Protein AF-A0A5D8YR43-F1 (afdb_monomer_lite)

Radius of gyration: 24.73 Å; chains: 1; bounding box: 59×48×68 Å

Structure (mmCIF, N/CA/C/O backbone):
data_AF-A0A5D8YR43-F1
#
_entry.id   AF-A0A5D8YR43-F1
#
loop_
_atom_site.group_PDB
_atom_site.id
_atom_site.type_symbol
_atom_site.label_atom_id
_atom_site.label_alt_id
_atom_site.label_comp_id
_atom_site.label_asym_id
_atom_site.label_entity_id
_atom_site.label_seq_id
_atom_site.pdbx_PDB_ins_code
_atom_site.Cartn_x
_atom_site.Cartn_y
_atom_site.Cartn_z
_atom_site.occupancy
_atom_site.B_iso_or_equiv
_atom_site.auth_seq_id
_atom_site.auth_comp_id
_atom_site.auth_asym_id
_atom_site.auth_atom_id
_atom_site.pdbx_PDB_model_num
ATOM 1 N N . MET A 1 1 ? -2.508 20.308 31.884 1.00 71.19 1 MET A N 1
ATOM 2 C CA . MET A 1 1 ? -1.566 19.187 31.819 1.00 71.19 1 MET A CA 1
ATOM 3 C C . MET A 1 1 ? -0.262 19.613 32.458 1.00 71.19 1 MET A C 1
ATOM 5 O O . MET A 1 1 ? 0.300 20.614 32.015 1.00 71.19 1 MET A O 1
ATOM 9 N N . THR A 1 2 ? 0.153 18.935 33.520 1.00 86.06 2 THR A N 1
ATOM 10 C CA . THR A 1 2 ? 1.472 19.107 34.143 1.00 86.06 2 THR A CA 1
ATOM 11 C C . THR A 1 2 ? 2.564 18.566 33.215 1.00 86.06 2 THR A C 1
ATOM 13 O O . THR A 1 2 ? 2.274 17.853 32.252 1.00 86.06 2 THR A O 1
ATOM 16 N N . ASP A 1 3 ? 3.826 18.907 33.474 1.00 85.88 3 ASP A N 1
ATOM 17 C CA . ASP A 1 3 ? 4.942 18.378 32.678 1.00 85.88 3 ASP A CA 1
ATOM 18 C C . ASP A 1 3 ? 5.092 16.856 32.848 1.00 85.88 3 ASP A C 1
ATOM 20 O O . ASP A 1 3 ? 5.422 16.159 31.891 1.00 85.88 3 ASP A O 1
ATOM 24 N N . GLU A 1 4 ? 4.750 16.322 34.025 1.00 88.81 4 GLU A N 1
ATOM 25 C CA . GLU A 1 4 ? 4.698 14.877 34.285 1.00 88.81 4 GLU A CA 1
ATOM 26 C C . GLU A 1 4 ? 3.597 14.187 33.468 1.00 88.81 4 GLU A C 1
ATOM 28 O O . GLU A 1 4 ? 3.841 13.148 32.856 1.00 88.81 4 GLU A O 1
ATOM 33 N N . GLU A 1 5 ? 2.402 14.784 33.396 1.00 89.19 5 GLU A N 1
ATOM 34 C CA . GLU A 1 5 ? 1.299 14.271 32.576 1.00 89.19 5 GLU A CA 1
ATOM 35 C C . GLU A 1 5 ? 1.655 14.304 31.082 1.00 89.19 5 GLU A C 1
ATOM 37 O O . GLU A 1 5 ? 1.423 13.325 30.374 1.00 89.19 5 GLU A O 1
ATOM 42 N N . LYS A 1 6 ? 2.294 15.386 30.608 1.00 88.44 6 LYS A N 1
ATOM 43 C CA . LYS A 1 6 ? 2.786 15.484 29.223 1.00 88.44 6 LYS A CA 1
ATOM 44 C C . LYS A 1 6 ? 3.809 14.404 28.905 1.00 88.44 6 LYS A C 1
ATOM 46 O O . LYS A 1 6 ? 3.723 13.777 27.852 1.00 88.44 6 LYS A O 1
ATOM 51 N N . GLN A 1 7 ? 4.767 14.183 29.801 1.00 90.94 7 GLN A N 1
ATOM 52 C CA . GLN A 1 7 ? 5.800 13.172 29.608 1.00 90.94 7 GLN A CA 1
ATOM 53 C C . GLN A 1 7 ? 5.201 11.762 29.563 1.00 90.94 7 GLN A C 1
ATOM 55 O O . GLN A 1 7 ? 5.561 10.968 28.693 1.00 90.94 7 GLN A O 1
ATOM 60 N N . ALA A 1 8 ? 4.265 11.459 30.465 1.00 93.38 8 ALA A N 1
ATOM 61 C CA . ALA A 1 8 ? 3.567 10.178 30.484 1.00 93.38 8 ALA A CA 1
ATOM 62 C C . ALA A 1 8 ? 2.762 9.949 29.195 1.00 93.38 8 ALA A C 1
ATOM 64 O O . ALA A 1 8 ? 2.754 8.844 28.647 1.00 93.38 8 ALA A O 1
ATOM 65 N N . GLU A 1 9 ? 2.115 10.994 28.678 1.00 94.19 9 GLU A N 1
ATOM 66 C CA . GLU A 1 9 ? 1.354 10.912 27.436 1.00 94.19 9 GLU A CA 1
ATOM 67 C C . GLU A 1 9 ? 2.252 10.727 26.206 1.00 94.19 9 GLU A C 1
ATOM 69 O O . GLU A 1 9 ? 1.932 9.904 25.344 1.00 94.19 9 GLU A O 1
ATOM 74 N N . ILE A 1 10 ? 3.399 11.408 26.133 1.00 95.12 10 ILE A N 1
ATOM 75 C CA . ILE A 1 10 ? 4.394 11.191 25.070 1.00 95.12 10 ILE A CA 1
ATOM 76 C C . ILE A 1 10 ? 4.898 9.753 25.090 1.00 95.12 10 ILE A C 1
ATOM 78 O O . ILE A 1 10 ? 4.949 9.118 24.037 1.00 95.12 10 ILE A O 1
ATOM 82 N N . GLU A 1 11 ? 5.234 9.221 26.267 1.00 95.62 11 GLU A N 1
ATOM 83 C CA . GLU A 1 11 ? 5.741 7.853 26.373 1.00 95.62 11 GLU A CA 1
ATOM 84 C C . GLU A 1 11 ? 4.682 6.832 25.949 1.00 95.62 11 GLU A C 1
ATOM 86 O O . GLU A 1 11 ? 4.976 5.912 25.185 1.00 95.62 11 GLU A O 1
ATOM 91 N N . LYS A 1 12 ? 3.418 7.038 26.341 1.00 96.12 12 LYS A N 1
ATOM 92 C CA . LYS A 1 12 ? 2.303 6.212 25.864 1.00 96.12 12 LYS A CA 1
ATOM 93 C C . LYS A 1 12 ? 2.209 6.227 24.334 1.00 96.12 12 LYS A C 1
ATOM 95 O O . LYS A 1 12 ? 2.129 5.164 23.718 1.00 96.12 12 LYS A O 1
ATOM 100 N N . HIS A 1 13 ? 2.229 7.407 23.711 1.00 96.38 13 HIS A N 1
ATOM 101 C CA . HIS A 1 13 ? 2.163 7.523 22.250 1.00 96.38 13 HIS A CA 1
ATOM 102 C C . HIS A 1 13 ? 3.365 6.867 21.570 1.00 96.38 13 HIS A C 1
ATOM 104 O O . HIS A 1 13 ? 3.196 6.189 20.557 1.00 96.38 13 HIS A O 1
ATOM 110 N N . ARG A 1 14 ? 4.563 7.025 22.138 1.00 97.19 14 ARG A N 1
ATOM 111 C CA . ARG A 1 14 ? 5.793 6.403 21.647 1.00 97.19 14 ARG A CA 1
ATOM 112 C C . ARG A 1 14 ? 5.681 4.881 21.630 1.00 97.19 14 ARG A C 1
ATOM 114 O O . ARG A 1 14 ? 5.908 4.273 20.585 1.00 97.19 14 ARG A O 1
ATOM 121 N N . ILE A 1 15 ? 5.284 4.283 22.756 1.00 98.00 15 ILE A N 1
ATOM 122 C CA . ILE A 1 15 ? 5.103 2.832 22.899 1.00 98.00 15 ILE A CA 1
ATOM 123 C C . ILE A 1 15 ? 4.100 2.314 21.864 1.00 98.00 15 ILE A C 1
ATOM 125 O O . ILE A 1 15 ? 4.393 1.361 21.141 1.00 98.00 15 ILE A O 1
ATOM 129 N N . LEU A 1 16 ? 2.937 2.963 21.757 1.00 97.94 16 LEU A N 1
ATOM 130 C CA . LEU A 1 16 ? 1.885 2.552 20.829 1.00 97.94 16 LEU A CA 1
ATOM 131 C C . LEU A 1 16 ? 2.316 2.675 19.367 1.00 97.94 16 LEU A C 1
ATOM 133 O O . LEU A 1 16 ? 2.142 1.733 18.597 1.00 97.94 16 LEU A O 1
ATOM 137 N N . LEU A 1 17 ? 2.910 3.806 18.979 1.00 98.00 17 LEU A N 1
ATOM 138 C CA . LEU A 1 17 ? 3.378 4.020 17.611 1.00 98.00 17 LEU A CA 1
ATOM 139 C C . LEU A 1 17 ? 4.465 3.024 17.224 1.00 98.00 17 LEU A C 1
ATOM 141 O O . LEU A 1 17 ? 4.427 2.492 16.119 1.00 98.00 17 LEU A O 1
ATOM 145 N N . PHE A 1 18 ? 5.413 2.737 18.114 1.00 98.25 18 PHE A N 1
ATOM 146 C CA . PHE A 1 18 ? 6.450 1.749 17.829 1.00 98.25 18 PHE A CA 1
ATOM 147 C C . PHE A 1 18 ? 5.851 0.356 17.664 1.00 98.25 18 PHE A C 1
ATOM 149 O O . PHE A 1 18 ? 6.164 -0.306 16.679 1.00 98.25 18 PHE A O 1
ATOM 156 N N . ALA A 1 19 ? 4.938 -0.051 18.549 1.00 98.38 19 ALA A N 1
ATOM 157 C CA . ALA A 1 19 ? 4.261 -1.337 18.431 1.00 98.38 19 ALA A CA 1
ATOM 158 C C . ALA A 1 19 ? 3.458 -1.450 17.122 1.00 98.38 19 ALA A C 1
ATOM 160 O O . ALA A 1 19 ? 3.510 -2.481 16.457 1.00 98.38 19 ALA A O 1
ATOM 161 N N . ILE A 1 20 ? 2.774 -0.382 16.704 1.00 97.81 20 ILE A N 1
ATOM 162 C CA . ILE A 1 20 ? 2.045 -0.317 15.429 1.00 97.81 20 ILE A CA 1
ATOM 163 C C . ILE A 1 20 ? 2.976 -0.409 14.223 1.00 97.81 20 ILE A C 1
ATOM 165 O O . ILE A 1 20 ? 2.678 -1.103 13.251 1.00 97.81 20 ILE A O 1
ATOM 169 N N . LEU A 1 21 ? 4.095 0.309 14.257 1.00 97.88 21 LEU A N 1
ATOM 170 C CA . LEU A 1 21 ? 5.073 0.286 13.174 1.00 97.88 21 LEU A CA 1
ATOM 171 C C . LEU A 1 21 ? 5.744 -1.086 13.075 1.00 97.88 21 LEU A C 1
ATOM 173 O O . LEU A 1 21 ? 5.934 -1.579 11.968 1.00 97.88 21 LEU A O 1
ATOM 177 N N . ASP A 1 22 ? 6.025 -1.729 14.207 1.00 97.94 22 ASP A N 1
ATOM 178 C CA . ASP A 1 22 ? 6.540 -3.100 14.248 1.00 97.94 22 ASP A CA 1
ATOM 179 C C . ASP A 1 22 ? 5.517 -4.102 13.708 1.00 97.94 22 ASP A C 1
ATOM 181 O O . ASP A 1 22 ? 5.872 -4.957 12.903 1.00 97.94 22 ASP A O 1
ATOM 185 N N . TYR A 1 23 ? 4.235 -3.935 14.043 1.00 96.94 23 TYR A N 1
ATOM 186 C CA . TYR A 1 23 ? 3.154 -4.721 13.450 1.00 96.94 23 TYR A CA 1
ATOM 187 C C . TYR A 1 23 ? 3.110 -4.568 11.922 1.00 96.94 23 TYR A C 1
ATOM 189 O O . TYR A 1 23 ? 3.014 -5.542 11.177 1.00 96.94 23 TYR A O 1
ATOM 197 N N . HIS A 1 24 ? 3.234 -3.337 11.423 1.00 93.69 24 HIS A N 1
ATOM 198 C CA . HIS A 1 24 ? 3.293 -3.090 9.987 1.00 93.69 24 HIS A CA 1
ATOM 199 C C . HIS A 1 24 ? 4.519 -3.709 9.314 1.00 93.69 24 HIS A C 1
ATOM 201 O O . HIS A 1 24 ? 4.389 -4.270 8.226 1.00 93.69 24 HIS A O 1
ATOM 207 N N . LEU A 1 25 ? 5.683 -3.640 9.961 1.00 93.69 25 LEU A N 1
ATOM 208 C CA . LEU A 1 25 ? 6.899 -4.289 9.485 1.00 93.69 25 LEU A CA 1
ATOM 209 C C . LEU A 1 25 ? 6.730 -5.810 9.402 1.00 93.69 25 LEU A C 1
ATOM 211 O O . LEU A 1 25 ? 7.154 -6.405 8.417 1.00 93.69 25 LEU A O 1
ATOM 215 N N . GLU A 1 26 ? 6.081 -6.425 10.390 1.00 93.38 26 GLU A N 1
ATOM 216 C CA . GLU A 1 26 ? 5.905 -7.877 10.477 1.00 93.38 26 GLU A CA 1
ATOM 217 C C . GLU A 1 26 ? 4.886 -8.424 9.461 1.00 93.38 26 GLU A C 1
ATOM 219 O O . GLU A 1 26 ? 5.149 -9.443 8.825 1.00 93.38 26 GLU A O 1
ATOM 224 N N . TYR A 1 27 ? 3.751 -7.742 9.265 1.00 90.56 27 TYR A N 1
ATOM 225 C CA . TYR A 1 27 ? 2.616 -8.293 8.503 1.00 90.56 27 TYR A CA 1
ATOM 226 C C . TYR A 1 27 ? 2.355 -7.626 7.147 1.00 90.56 27 TYR A C 1
ATOM 228 O O . TYR A 1 27 ? 1.614 -8.171 6.328 1.00 90.56 27 TYR A O 1
ATOM 236 N N . TYR A 1 28 ? 2.932 -6.449 6.889 1.00 88.62 28 TYR A N 1
ATOM 237 C CA . TYR A 1 28 ? 2.593 -5.628 5.719 1.00 88.62 28 TYR A CA 1
ATOM 238 C C . TYR A 1 28 ? 3.799 -5.208 4.869 1.00 88.62 28 TYR A C 1
ATOM 240 O O . TYR A 1 28 ? 3.678 -4.315 4.027 1.00 88.62 28 TYR A O 1
ATOM 248 N N . THR A 1 29 ? 4.937 -5.877 5.046 1.00 89.94 29 THR A N 1
ATOM 249 C CA . THR A 1 29 ? 6.124 -5.751 4.188 1.00 89.94 29 THR A CA 1
ATOM 250 C C . THR A 1 29 ? 6.321 -7.013 3.341 1.00 89.94 29 THR A C 1
ATOM 252 O O . THR A 1 29 ? 5.549 -7.968 3.422 1.00 89.94 29 THR A O 1
ATOM 255 N N . GLY A 1 30 ? 7.304 -7.007 2.446 1.00 88.75 30 GLY A N 1
ATOM 256 C CA . GLY A 1 30 ? 7.652 -8.134 1.579 1.00 88.75 30 GLY A CA 1
ATOM 257 C C . GLY A 1 30 ? 6.748 -8.308 0.356 1.00 88.75 30 GLY A C 1
ATOM 258 O O . GLY A 1 30 ? 6.989 -9.199 -0.464 1.00 88.75 30 GLY A O 1
ATOM 259 N N . SER A 1 31 ? 5.730 -7.456 0.203 1.00 90.31 31 SER A N 1
ATOM 260 C CA . SER A 1 31 ? 4.803 -7.487 -0.932 1.00 90.31 31 SER A CA 1
ATOM 261 C C . SER A 1 31 ? 5.499 -7.156 -2.250 1.00 90.31 31 SER A C 1
ATOM 263 O O . SER A 1 31 ? 5.182 -7.770 -3.267 1.00 90.31 31 SER A O 1
ATOM 265 N N . MET A 1 32 ? 6.466 -6.237 -2.223 1.00 95.06 32 MET A N 1
ATOM 266 C CA . MET A 1 32 ? 7.341 -5.880 -3.338 1.00 95.06 32 MET A CA 1
ATOM 267 C C . MET A 1 32 ? 8.736 -5.549 -2.800 1.00 95.06 32 MET A C 1
ATOM 269 O O . MET A 1 32 ? 8.893 -4.638 -1.993 1.00 95.06 32 MET A O 1
ATOM 273 N N . VAL A 1 33 ? 9.751 -6.277 -3.260 1.00 96.56 33 VAL A N 1
ATOM 274 C CA . VAL A 1 33 ? 11.154 -6.101 -2.866 1.00 96.56 33 VAL A CA 1
ATOM 275 C C . VAL A 1 33 ? 12.020 -6.016 -4.117 1.00 96.56 33 VAL A C 1
ATOM 277 O O . VAL A 1 33 ? 12.040 -6.954 -4.909 1.00 96.56 33 VAL A O 1
ATOM 280 N N . PHE A 1 34 ? 12.762 -4.928 -4.280 1.00 97.62 34 PHE A N 1
ATOM 281 C CA . PHE A 1 34 ? 13.608 -4.627 -5.434 1.00 97.62 34 PHE A CA 1
ATOM 282 C C . PHE A 1 34 ? 15.075 -4.708 -5.020 1.00 97.62 34 PHE A C 1
ATOM 284 O O . PHE A 1 34 ? 15.496 -3.964 -4.150 1.00 97.62 34 PHE A O 1
ATOM 291 N N . ASP A 1 35 ? 15.857 -5.634 -5.572 1.00 97.25 35 ASP A N 1
ATOM 292 C CA . ASP A 1 35 ? 17.277 -5.817 -5.218 1.00 97.25 35 ASP A CA 1
ATOM 293 C C . ASP A 1 35 ? 17.557 -5.882 -3.706 1.00 97.25 35 ASP A C 1
ATOM 295 O O . ASP A 1 35 ? 18.585 -5.412 -3.234 1.00 97.25 35 ASP A O 1
ATOM 299 N N . GLN A 1 36 ? 16.650 -6.508 -2.945 1.00 95.69 36 GLN A N 1
ATOM 300 C CA . GLN A 1 36 ? 16.654 -6.580 -1.468 1.00 95.69 36 GLN A CA 1
ATOM 301 C C . GLN A 1 36 ? 16.141 -5.326 -0.739 1.00 95.69 36 GLN A C 1
ATOM 303 O O . GLN A 1 36 ? 15.948 -5.382 0.473 1.00 95.69 36 GLN A O 1
ATOM 308 N N . TRP A 1 37 ? 15.857 -4.235 -1.442 1.00 96.62 37 TRP A N 1
ATOM 309 C CA . TRP A 1 37 ? 15.192 -3.061 -0.889 1.00 96.62 37 TRP A CA 1
ATOM 310 C C . TRP A 1 37 ? 13.670 -3.227 -0.898 1.00 96.62 37 TRP A C 1
ATOM 312 O O . TRP A 1 37 ? 13.058 -3.502 -1.928 1.00 96.62 37 TRP A O 1
ATOM 322 N N . ASP A 1 38 ? 13.051 -3.056 0.265 1.00 95.75 38 ASP A N 1
ATOM 323 C CA . ASP A 1 38 ? 11.602 -3.078 0.443 1.00 95.75 38 ASP A CA 1
ATOM 324 C C . ASP A 1 38 ? 11.108 -1.650 0.733 1.00 95.75 38 ASP A C 1
ATOM 326 O O . ASP A 1 38 ? 11.368 -1.129 1.824 1.00 95.75 38 ASP A O 1
ATOM 330 N N . PRO A 1 39 ? 10.394 -1.005 -0.209 1.00 93.38 39 PRO A N 1
ATOM 331 C CA . PRO A 1 39 ? 9.917 0.363 -0.028 1.00 93.38 39 PRO A CA 1
ATOM 332 C C . PRO A 1 39 ? 8.933 0.516 1.137 1.00 93.38 39 PRO A C 1
ATOM 334 O O . PRO A 1 39 ? 8.896 1.566 1.780 1.00 93.38 39 PRO A O 1
ATOM 337 N N . ALA A 1 40 ? 8.121 -0.509 1.418 1.00 91.88 40 ALA A N 1
ATOM 338 C CA . ALA A 1 40 ? 7.183 -0.474 2.533 1.00 91.88 40 ALA A CA 1
ATOM 339 C C . ALA A 1 40 ? 7.943 -0.564 3.860 1.00 91.88 40 ALA A C 1
ATOM 341 O O . ALA A 1 40 ? 7.685 0.228 4.767 1.00 91.88 40 ALA A O 1
ATOM 342 N N . ALA A 1 41 ? 8.918 -1.472 3.957 1.00 95.00 41 ALA A N 1
ATOM 343 C CA . ALA A 1 41 ? 9.750 -1.590 5.150 1.00 95.00 41 ALA A CA 1
ATOM 344 C C . ALA A 1 41 ? 10.557 -0.309 5.410 1.00 95.00 41 ALA A C 1
ATOM 346 O O . ALA A 1 41 ? 10.556 0.193 6.533 1.00 95.00 41 ALA A O 1
ATOM 347 N N . ASP A 1 42 ? 11.185 0.258 4.375 1.00 96.19 42 ASP A N 1
ATOM 348 C CA . ASP A 1 42 ? 11.923 1.522 4.473 1.00 96.19 42 ASP A CA 1
ATOM 349 C C . ASP A 1 42 ? 11.020 2.669 4.955 1.00 96.19 42 ASP A C 1
ATOM 351 O O . ASP A 1 42 ? 11.367 3.380 5.900 1.00 96.19 42 ASP A O 1
ATOM 355 N N . PHE A 1 43 ? 9.804 2.787 4.406 1.00 95.94 43 PHE A N 1
ATOM 356 C CA . PHE A 1 43 ? 8.816 3.760 4.878 1.00 95.94 43 PHE A CA 1
ATOM 357 C C . PHE A 1 43 ? 8.529 3.620 6.383 1.00 95.94 43 PHE A C 1
ATOM 359 O O . PHE A 1 43 ? 8.579 4.613 7.114 1.00 95.94 43 PHE A O 1
ATOM 366 N N . TYR A 1 44 ? 8.253 2.408 6.876 1.00 96.62 44 TYR A N 1
ATOM 367 C CA . TYR A 1 44 ? 7.944 2.203 8.296 1.00 96.62 44 TYR A CA 1
ATOM 368 C C . TYR A 1 44 ? 9.158 2.448 9.204 1.00 96.62 44 TYR A C 1
ATOM 370 O O . TYR A 1 44 ? 9.007 3.032 10.279 1.00 96.62 44 TYR A O 1
ATOM 378 N N . LEU A 1 45 ? 10.369 2.082 8.770 1.00 97.19 45 LEU A N 1
ATOM 379 C CA . LEU A 1 45 ? 11.605 2.377 9.503 1.00 97.19 45 LEU A CA 1
ATOM 380 C C . LEU A 1 45 ? 11.858 3.888 9.612 1.00 97.19 45 LEU A C 1
ATOM 382 O O . LEU A 1 45 ? 12.204 4.378 10.691 1.00 97.19 45 LEU A O 1
ATOM 386 N N . GLN A 1 46 ? 11.623 4.647 8.540 1.00 97.25 46 GLN A N 1
ATOM 387 C CA . GLN A 1 46 ? 11.706 6.109 8.570 1.00 97.25 46 GLN A CA 1
ATOM 388 C C . GLN A 1 46 ? 10.648 6.725 9.499 1.00 97.25 46 GLN A C 1
ATOM 390 O O . GLN A 1 46 ? 10.940 7.672 10.231 1.00 97.25 46 GLN A O 1
ATOM 395 N N . GLU A 1 47 ? 9.429 6.181 9.536 1.00 97.50 47 GLU A N 1
ATOM 396 C CA . GLU A 1 47 ? 8.390 6.642 10.467 1.00 97.50 47 GLU A CA 1
ATOM 397 C C . GLU A 1 47 ? 8.737 6.351 11.937 1.00 97.50 47 GLU A C 1
ATOM 399 O O . GLU A 1 47 ? 8.391 7.163 12.803 1.00 97.50 47 GLU A O 1
ATOM 404 N N . LYS A 1 48 ? 9.487 5.279 12.244 1.00 97.94 48 LYS A N 1
ATOM 405 C CA . LYS A 1 48 ? 10.031 5.060 13.601 1.00 97.94 48 LYS A CA 1
ATOM 406 C C . LYS A 1 48 ? 11.017 6.164 13.981 1.00 97.94 48 LYS A C 1
ATOM 408 O O . LYS A 1 48 ? 10.905 6.734 15.064 1.00 97.94 48 LYS A O 1
ATOM 413 N N . GLN A 1 49 ? 11.931 6.520 13.076 1.00 97.62 49 GLN A N 1
ATOM 414 C CA . GLN A 1 49 ? 12.899 7.600 13.308 1.00 97.62 49 GLN A CA 1
ATOM 415 C C . GLN A 1 49 ? 12.208 8.957 13.515 1.00 97.62 49 GLN A C 1
ATOM 417 O O . GLN A 1 49 ? 12.560 9.703 14.427 1.00 97.62 49 GLN A O 1
ATOM 422 N N . ARG A 1 50 ? 11.191 9.269 12.701 1.00 97.19 50 ARG A N 1
ATOM 423 C CA . ARG A 1 50 ? 10.382 10.493 12.853 1.00 97.19 50 ARG A CA 1
ATOM 424 C C . ARG A 1 50 ? 9.622 10.517 14.172 1.00 97.19 50 ARG A C 1
ATOM 426 O O . ARG A 1 50 ? 9.574 11.556 14.818 1.00 97.19 50 ARG A O 1
ATOM 433 N N . THR A 1 51 ? 9.068 9.381 14.583 1.00 97.38 51 THR A N 1
ATOM 434 C CA . THR A 1 51 ? 8.374 9.255 15.869 1.00 97.38 51 THR A CA 1
ATOM 435 C C . THR A 1 51 ? 9.308 9.544 17.036 1.00 97.38 51 THR A C 1
ATOM 437 O O . THR A 1 51 ? 8.960 10.354 17.885 1.00 97.38 51 THR A O 1
ATOM 440 N N . GLU A 1 52 ? 10.519 8.985 17.037 1.00 97.25 52 GLU A N 1
ATOM 441 C CA . GLU A 1 52 ? 11.508 9.267 18.085 1.00 97.25 52 GLU A CA 1
ATOM 442 C C . GLU A 1 52 ? 11.861 10.763 18.149 1.00 97.25 52 GLU A C 1
ATOM 444 O O . GLU A 1 52 ? 11.890 11.354 19.228 1.00 97.25 52 GLU A O 1
ATOM 449 N N . LYS A 1 53 ? 12.048 11.406 16.990 1.00 97.38 53 LYS A N 1
ATOM 450 C CA . LYS A 1 53 ? 12.289 12.852 16.916 1.00 97.38 53 LYS A CA 1
ATOM 451 C C . LYS A 1 53 ? 11.122 13.665 17.491 1.00 97.38 53 LYS A C 1
ATOM 453 O O . LYS A 1 53 ? 11.343 14.575 18.283 1.00 97.38 53 LYS A O 1
ATOM 458 N N . ASP A 1 54 ? 9.888 13.342 17.115 1.00 96.75 54 ASP A N 1
ATOM 459 C CA . ASP A 1 54 ? 8.702 14.061 17.593 1.00 96.75 54 ASP A CA 1
ATOM 460 C C . ASP A 1 54 ? 8.485 13.874 19.108 1.00 96.75 54 ASP A C 1
ATOM 462 O O . ASP A 1 54 ? 8.034 14.805 19.777 1.00 96.75 54 ASP A O 1
ATOM 466 N N . CYS A 1 55 ? 8.866 12.719 19.668 1.00 95.25 55 CYS A N 1
ATOM 467 C CA . CYS A 1 55 ? 8.895 12.497 21.116 1.00 95.25 55 CYS A CA 1
ATOM 468 C C . CYS A 1 55 ? 9.919 13.404 21.814 1.00 95.25 55 CYS A C 1
ATOM 470 O O . CYS A 1 55 ? 9.581 14.042 22.808 1.00 95.25 55 CYS A O 1
ATOM 472 N N . GLN A 1 56 ? 11.142 13.506 21.280 1.00 94.88 56 GLN A N 1
ATOM 473 C CA . GLN A 1 56 ? 12.198 14.373 21.828 1.00 94.88 56 GLN A CA 1
ATOM 474 C C . GLN A 1 56 ? 11.826 15.861 21.776 1.00 94.88 56 GLN A C 1
ATOM 476 O O . GLN A 1 56 ? 12.236 16.640 22.634 1.00 94.88 56 GLN A O 1
ATOM 481 N N . GLU A 1 57 ? 11.035 16.253 20.778 1.00 94.94 57 GLU A N 1
ATOM 482 C CA . GLU A 1 57 ? 10.544 17.620 20.595 1.00 94.94 57 GLU A CA 1
ATOM 483 C C . GLU A 1 57 ? 9.173 17.876 21.253 1.00 94.94 57 GLU A C 1
ATOM 485 O O . GLU A 1 57 ? 8.607 18.954 21.077 1.00 94.94 57 GLU A O 1
ATOM 490 N N . PHE A 1 58 ? 8.635 16.919 22.021 1.00 92.94 58 PHE A N 1
ATOM 491 C CA . PHE A 1 58 ? 7.365 17.035 22.752 1.00 92.94 58 PHE A CA 1
ATOM 492 C C . PHE A 1 58 ? 6.141 17.373 21.870 1.00 92.94 58 PHE A C 1
ATOM 494 O O . PHE A 1 58 ? 5.201 18.039 22.313 1.00 92.94 58 PHE A O 1
ATOM 501 N N . ARG A 1 59 ? 6.118 16.899 20.617 1.00 93.44 59 ARG A N 1
ATOM 502 C CA . ARG A 1 59 ? 5.055 17.182 19.630 1.00 93.44 59 ARG A CA 1
ATOM 503 C C . ARG A 1 59 ? 3.874 16.209 19.743 1.00 93.44 59 ARG A C 1
ATOM 505 O O . ARG A 1 59 ? 3.653 15.375 18.864 1.00 93.44 59 ARG A O 1
ATOM 512 N N . ILE A 1 60 ? 3.131 16.290 20.848 1.00 94.44 60 ILE A N 1
ATOM 513 C CA . ILE A 1 60 ? 2.032 15.357 21.181 1.00 94.44 60 ILE A CA 1
ATOM 514 C C . ILE A 1 60 ? 0.950 15.315 20.093 1.00 94.44 60 ILE A C 1
ATOM 516 O O . ILE A 1 60 ? 0.507 14.239 19.705 1.00 94.44 60 ILE A O 1
ATOM 520 N N . ASP A 1 61 ? 0.560 16.469 19.561 1.00 94.81 61 ASP A N 1
ATOM 521 C CA . ASP A 1 61 ? -0.443 16.597 18.502 1.00 94.81 61 ASP A CA 1
ATOM 522 C C . ASP A 1 61 ? -0.041 15.844 17.223 1.00 94.81 61 ASP A C 1
ATOM 524 O O . ASP A 1 61 ? -0.857 15.146 16.619 1.00 94.81 61 ASP A O 1
ATOM 528 N N . ILE A 1 62 ? 1.236 15.926 16.839 1.00 96.56 62 ILE A N 1
ATOM 529 C CA . ILE A 1 62 ? 1.783 15.210 15.680 1.00 96.56 62 ILE A CA 1
ATOM 530 C C . ILE A 1 62 ? 1.808 13.699 15.930 1.00 96.56 62 ILE A C 1
ATOM 532 O O . ILE A 1 62 ? 1.467 12.921 15.034 1.00 96.56 62 ILE A O 1
ATOM 536 N N . LEU A 1 63 ? 2.181 13.276 17.142 1.00 97.00 63 LEU A N 1
ATOM 537 C CA . LEU A 1 63 ? 2.180 11.865 17.533 1.00 97.00 63 LEU A CA 1
ATOM 538 C C . LEU A 1 63 ? 0.762 11.280 17.505 1.00 97.00 63 LEU A C 1
ATOM 540 O O . LEU A 1 63 ? 0.562 10.204 16.941 1.00 97.00 63 LEU A O 1
ATOM 544 N N . GLN A 1 64 ? -0.226 12.004 18.034 1.00 95.94 64 GLN A N 1
ATOM 545 C CA . GLN A 1 64 ? -1.628 11.592 18.023 1.00 95.94 64 GLN A CA 1
ATOM 546 C C . GLN A 1 64 ? -2.169 11.476 16.592 1.00 95.94 64 GLN A C 1
ATOM 548 O O . GLN A 1 64 ? -2.684 10.430 16.205 1.00 95.94 64 GLN A O 1
ATOM 553 N N . GLN A 1 65 ? -1.951 12.488 15.746 1.00 96.12 65 GLN A N 1
ATOM 554 C CA . GLN A 1 65 ? -2.365 12.433 14.338 1.00 96.12 65 GLN A CA 1
ATOM 555 C C . GLN A 1 65 ? -1.723 11.264 13.578 1.00 96.12 65 GLN A C 1
ATOM 557 O O . GLN A 1 65 ? -2.338 10.670 12.685 1.00 96.12 65 GLN A O 1
ATOM 562 N N . ARG A 1 66 ? -0.461 10.942 13.888 1.00 96.06 66 ARG A N 1
ATOM 563 C CA . ARG A 1 66 ? 0.234 9.797 13.291 1.00 96.06 66 ARG A CA 1
ATOM 564 C C . ARG A 1 66 ? -0.377 8.481 13.772 1.00 96.06 66 ARG A C 1
ATOM 566 O O . ARG A 1 66 ? -0.593 7.594 12.945 1.00 96.06 66 ARG A O 1
ATOM 573 N N . LEU A 1 67 ? -0.688 8.374 15.063 1.00 96.00 67 LEU A N 1
ATOM 574 C CA . LEU A 1 67 ? -1.337 7.207 15.657 1.00 96.00 67 LEU A CA 1
ATOM 575 C C . LEU A 1 67 ? -2.688 6.942 14.984 1.00 96.00 67 LEU A C 1
ATOM 577 O O . LEU A 1 67 ? -2.894 5.859 14.433 1.00 96.00 67 LEU A O 1
ATOM 581 N N . ASP A 1 68 ? -3.541 7.964 14.911 1.00 94.94 68 ASP A N 1
ATOM 582 C CA . ASP A 1 68 ? -4.866 7.888 14.289 1.00 94.94 68 ASP A CA 1
ATOM 583 C C . ASP A 1 68 ? -4.781 7.458 12.822 1.00 94.94 68 ASP A C 1
ATOM 585 O O . ASP A 1 68 ? -5.574 6.645 12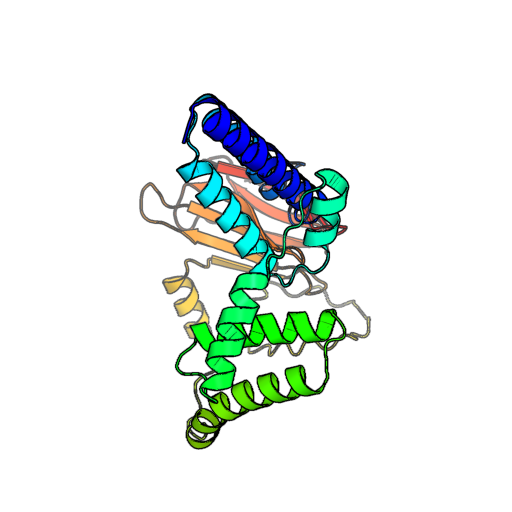.343 1.00 94.94 68 ASP A O 1
ATOM 589 N N . ARG A 1 69 ? -3.777 7.954 12.088 1.00 95.88 69 ARG A N 1
ATOM 590 C CA . ARG A 1 69 ? -3.554 7.583 10.685 1.00 95.88 69 ARG A CA 1
ATOM 591 C C . ARG A 1 69 ? -3.253 6.096 10.522 1.00 95.88 69 ARG A C 1
ATOM 593 O O . ARG A 1 69 ? -3.778 5.479 9.593 1.00 95.88 69 ARG A O 1
ATOM 600 N N . PHE A 1 70 ? -2.392 5.525 11.362 1.00 95.12 70 PHE A N 1
ATOM 601 C CA . PHE A 1 70 ? -2.065 4.101 11.272 1.00 95.12 70 PHE A CA 1
ATOM 602 C C . PHE A 1 70 ? -3.217 3.220 11.752 1.00 95.12 70 PHE A C 1
ATOM 604 O O . PHE A 1 70 ? -3.566 2.262 11.062 1.00 95.12 70 PHE A O 1
ATOM 611 N N . VAL A 1 71 ? -3.876 3.598 12.849 1.00 94.81 71 VAL A N 1
ATOM 612 C CA . VAL A 1 71 ? -5.091 2.929 13.332 1.00 94.81 71 VAL A CA 1
ATOM 613 C C . VAL A 1 71 ? -6.167 2.910 12.245 1.00 94.81 71 VAL A C 1
ATOM 615 O O . VAL A 1 71 ? -6.705 1.851 11.927 1.00 94.81 71 VAL A O 1
ATOM 618 N N . LYS A 1 72 ? -6.417 4.046 11.581 1.00 93.62 72 LYS A N 1
ATOM 619 C CA . LYS A 1 72 ? -7.373 4.135 10.469 1.00 93.62 72 LYS A CA 1
ATOM 620 C C . LYS A 1 72 ? -7.007 3.210 9.306 1.00 93.62 72 LYS A C 1
ATOM 622 O O . LYS A 1 72 ? -7.892 2.583 8.735 1.00 93.62 72 LYS A O 1
ATOM 627 N N . ARG A 1 73 ? -5.721 3.089 8.952 1.00 92.00 73 ARG A N 1
ATOM 628 C CA . ARG A 1 73 ? -5.273 2.171 7.884 1.00 92.00 73 ARG A CA 1
ATOM 629 C C . ARG A 1 73 ? -5.562 0.708 8.216 1.00 92.00 73 ARG A C 1
ATOM 631 O O . ARG A 1 73 ? -5.937 -0.034 7.316 1.00 92.00 73 ARG A O 1
ATOM 638 N N . LEU A 1 74 ? -5.367 0.303 9.468 1.00 92.88 74 LEU A N 1
ATOM 639 C CA . LEU A 1 74 ? -5.647 -1.059 9.936 1.00 92.88 74 LEU A CA 1
ATOM 640 C C . LEU A 1 74 ? -7.155 -1.322 10.019 1.00 92.88 74 LEU A C 1
ATOM 642 O O . LEU A 1 74 ? -7.625 -2.378 9.603 1.00 92.88 74 LEU A O 1
ATOM 646 N N . ARG A 1 75 ? -7.925 -0.320 10.449 1.00 93.31 75 ARG A N 1
ATOM 647 C CA . ARG A 1 75 ? -9.390 -0.358 10.460 1.00 93.31 75 ARG A CA 1
ATOM 648 C C . ARG A 1 75 ? -9.967 -0.542 9.058 1.00 93.31 75 ARG A C 1
ATOM 650 O O . ARG A 1 75 ? -10.794 -1.420 8.852 1.00 93.31 75 ARG A O 1
ATOM 657 N N . ASP A 1 76 ? -9.494 0.241 8.088 1.00 88.81 76 ASP A N 1
ATOM 658 C CA . ASP A 1 76 ? -9.923 0.151 6.685 1.00 88.81 76 ASP A CA 1
ATOM 659 C C . ASP A 1 76 ? -9.540 -1.201 6.040 1.00 88.81 76 ASP A C 1
ATOM 661 O O . ASP A 1 76 ? -10.113 -1.578 5.021 1.00 88.81 76 ASP A O 1
ATOM 665 N N . ARG A 1 77 ? -8.590 -1.942 6.632 1.00 89.88 77 ARG A N 1
ATOM 666 C CA . ARG A 1 77 ? -8.209 -3.312 6.241 1.00 89.88 77 ARG A CA 1
ATOM 667 C C . ARG A 1 77 ? -8.958 -4.403 7.007 1.00 89.88 77 ARG A C 1
ATOM 669 O O . ARG A 1 77 ? -8.715 -5.574 6.737 1.00 89.88 77 ARG A O 1
ATOM 676 N N . VAL A 1 78 ? -9.844 -4.035 7.937 1.00 93.19 78 VAL A N 1
ATOM 677 C CA . VAL A 1 78 ? -10.580 -4.978 8.795 1.00 93.19 78 VAL A CA 1
ATOM 678 C C . VAL A 1 78 ? -9.609 -5.873 9.582 1.00 93.19 78 VAL A C 1
ATOM 680 O O . VAL A 1 78 ? -9.778 -7.086 9.676 1.00 93.19 78 VAL A O 1
ATOM 683 N N . ASP A 1 79 ? -8.545 -5.285 10.136 1.00 93.62 79 ASP A N 1
ATOM 684 C CA . ASP A 1 79 ? -7.556 -6.053 10.890 1.00 93.62 79 ASP A CA 1
ATOM 685 C C . ASP A 1 79 ? -8.081 -6.441 12.283 1.00 93.62 79 ASP A C 1
ATOM 687 O O . ASP A 1 79 ? -8.104 -5.636 13.215 1.00 93.62 79 ASP A O 1
ATOM 691 N N . LEU A 1 80 ? -8.521 -7.692 12.420 1.00 92.81 80 LEU A N 1
ATOM 692 C CA . LEU A 1 80 ? -9.103 -8.215 13.660 1.00 92.81 80 LEU A CA 1
ATOM 693 C C . LEU A 1 80 ? -8.055 -8.643 14.696 1.00 92.81 80 LEU A C 1
ATOM 695 O O . LEU A 1 80 ? -8.388 -8.803 15.869 1.00 92.81 80 LEU A O 1
ATOM 699 N N . ASN A 1 81 ? -6.799 -8.838 14.286 1.00 94.38 81 ASN A N 1
ATOM 700 C CA . ASN A 1 81 ? -5.748 -9.378 15.154 1.00 94.38 81 ASN A CA 1
ATOM 701 C C . ASN A 1 81 ? -4.920 -8.276 15.820 1.00 94.38 81 ASN A C 1
ATOM 703 O O . ASN A 1 81 ? -4.304 -8.503 16.863 1.00 94.38 81 ASN A O 1
ATOM 707 N N . PHE A 1 82 ? -4.926 -7.077 15.242 1.00 94.69 82 PHE A N 1
ATOM 708 C CA . PHE A 1 82 ? -4.146 -5.943 15.712 1.00 94.69 82 PHE A CA 1
ATOM 709 C C . PHE A 1 82 ? -4.373 -5.589 17.196 1.00 94.69 82 PHE A C 1
ATOM 711 O O . PHE A 1 82 ? -3.409 -5.349 17.925 1.00 94.69 82 PHE A O 1
ATOM 718 N N . GLY A 1 83 ? -5.623 -5.595 17.675 1.00 94.44 83 GLY A N 1
ATOM 719 C CA . GLY A 1 83 ? -5.934 -5.261 19.074 1.00 94.44 83 GLY A CA 1
ATOM 720 C C . GLY A 1 83 ? -5.262 -6.209 20.077 1.00 94.44 83 GLY A C 1
ATOM 721 O O . GLY A 1 83 ? -4.684 -5.758 21.068 1.00 94.44 83 GLY A O 1
ATOM 722 N N . ASN A 1 84 ? -5.260 -7.513 19.777 1.00 95.62 84 ASN A N 1
ATOM 723 C CA . ASN A 1 84 ? -4.581 -8.522 20.595 1.00 95.62 84 ASN A CA 1
ATOM 724 C C . ASN A 1 84 ? -3.065 -8.320 20.569 1.00 95.62 84 ASN A C 1
ATOM 726 O O . ASN A 1 84 ? -2.433 -8.309 21.623 1.00 95.62 84 ASN A O 1
ATOM 730 N N . TYR A 1 85 ? -2.499 -8.069 19.386 1.00 97.12 85 TYR A N 1
ATOM 731 C CA . TYR A 1 85 ? -1.069 -7.813 19.237 1.00 97.12 85 TYR A CA 1
ATOM 732 C C . TYR A 1 85 ? -0.602 -6.625 20.095 1.00 97.12 85 TYR A C 1
ATOM 734 O O . TYR A 1 85 ? 0.393 -6.727 20.815 1.00 97.12 85 TYR A O 1
ATOM 742 N N . ILE A 1 86 ? -1.325 -5.499 20.071 1.00 97.56 86 ILE A N 1
ATOM 743 C CA . ILE A 1 86 ? -0.965 -4.328 20.885 1.00 97.56 86 ILE A CA 1
ATOM 744 C C . ILE A 1 86 ? -1.068 -4.634 22.376 1.00 97.56 86 ILE A C 1
ATOM 746 O O . ILE A 1 86 ? -0.152 -4.279 23.127 1.00 97.56 86 ILE A O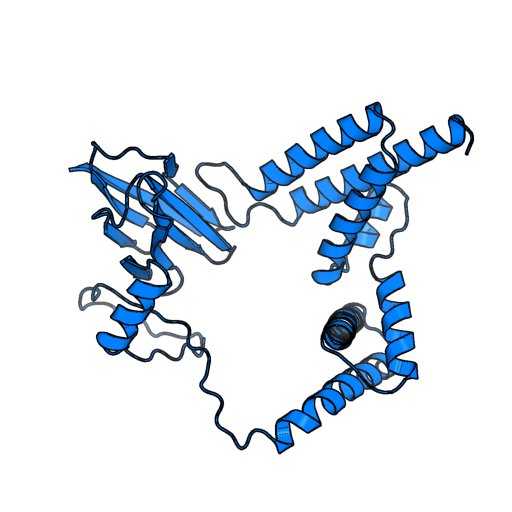 1
ATOM 750 N N . LYS A 1 87 ? -2.127 -5.326 22.805 1.00 97.75 87 LYS A N 1
ATOM 751 C CA . LYS A 1 87 ? -2.304 -5.718 24.205 1.00 97.75 87 LYS A CA 1
ATOM 752 C C . LYS A 1 87 ? -1.165 -6.608 24.690 1.00 97.75 87 LYS A C 1
ATOM 754 O O . LYS A 1 87 ? -0.609 -6.350 25.753 1.00 97.75 87 LYS A O 1
ATOM 759 N N . GLU A 1 88 ? -0.770 -7.602 23.902 1.00 97.38 88 GLU A N 1
ATOM 760 C CA . GLU A 1 88 ? 0.332 -8.511 24.233 1.00 97.38 88 GLU A CA 1
ATOM 761 C C . GLU A 1 88 ? 1.688 -7.796 24.295 1.00 97.38 88 GLU A C 1
ATOM 763 O O . GLU A 1 88 ? 2.495 -8.075 25.182 1.00 97.38 88 GLU A O 1
ATOM 768 N N . ARG A 1 89 ? 1.950 -6.856 23.378 1.00 97.31 89 ARG A N 1
ATOM 769 C CA . ARG A 1 89 ? 3.248 -6.166 23.279 1.00 97.31 89 ARG A CA 1
ATOM 770 C C . ARG A 1 89 ? 3.412 -4.997 24.239 1.00 97.31 89 ARG A C 1
ATOM 772 O O . ARG A 1 89 ? 4.540 -4.675 24.604 1.00 97.31 89 ARG A O 1
ATOM 779 N N . THR A 1 90 ? 2.321 -4.329 24.598 1.00 97.12 90 THR A N 1
ATOM 780 C CA . THR A 1 90 ? 2.378 -3.041 25.306 1.00 97.12 90 THR A CA 1
ATOM 781 C C . THR A 1 90 ? 1.559 -3.005 26.591 1.00 97.12 90 THR A C 1
ATOM 783 O O . THR A 1 90 ? 1.737 -2.097 27.396 1.00 97.12 90 THR A O 1
ATOM 786 N N . GLY A 1 91 ? 0.646 -3.960 26.790 1.00 97.19 91 GLY A N 1
ATOM 787 C CA . GLY A 1 91 ? -0.337 -3.934 27.873 1.00 97.19 91 GLY A CA 1
ATOM 788 C C . GLY A 1 91 ? -1.502 -2.963 27.649 1.00 97.19 91 GLY A C 1
ATOM 789 O O . GLY A 1 91 ? -2.447 -2.977 28.435 1.00 97.19 91 GLY A O 1
ATOM 790 N N . TYR A 1 92 ? -1.475 -2.139 26.595 1.00 96.38 92 TYR A N 1
ATOM 791 C CA . TYR A 1 92 ? -2.577 -1.241 26.258 1.00 96.38 92 TYR A CA 1
ATOM 792 C C . TYR A 1 92 ? -3.662 -1.959 25.461 1.00 96.38 92 TYR A C 1
ATOM 794 O O . TYR A 1 92 ? -3.383 -2.717 24.537 1.00 96.38 92 TYR A O 1
ATOM 802 N N . GLU A 1 93 ? -4.916 -1.659 25.778 1.00 95.88 93 GLU A N 1
ATOM 803 C CA . GLU A 1 93 ? -6.053 -2.096 24.976 1.00 95.88 93 GLU A CA 1
ATOM 804 C C . GLU A 1 93 ? -6.375 -1.032 23.929 1.00 95.88 93 GLU A C 1
ATOM 806 O O . GLU A 1 93 ? -6.558 0.143 24.255 1.00 95.88 93 GLU A O 1
ATOM 811 N N . ILE A 1 94 ? -6.432 -1.448 22.664 1.00 93.94 94 ILE A N 1
ATOM 812 C CA . ILE A 1 94 ? -6.875 -0.607 21.556 1.00 93.94 94 ILE A CA 1
ATOM 813 C C . ILE A 1 94 ? -7.981 -1.336 20.815 1.00 93.94 94 ILE A C 1
ATOM 815 O O . ILE A 1 94 ? -7.796 -2.456 20.341 1.00 93.94 94 ILE A O 1
ATOM 819 N N . ASP A 1 95 ? -9.103 -0.646 20.661 1.00 94.69 95 ASP A N 1
ATOM 820 C CA . ASP A 1 95 ? -10.198 -1.082 19.816 1.00 94.69 95 ASP A CA 1
ATOM 821 C C . ASP A 1 95 ? -10.332 -0.146 18.617 1.00 94.69 95 ASP A C 1
ATOM 823 O O . ASP A 1 95 ? -10.948 0.918 18.686 1.00 94.69 95 ASP A O 1
ATOM 827 N N . ILE A 1 96 ? -9.739 -0.554 17.496 1.00 95.31 96 ILE A N 1
ATOM 828 C CA . ILE A 1 96 ? -9.702 0.250 16.268 1.00 95.31 96 ILE A CA 1
ATOM 829 C C . ILE A 1 96 ? -11.073 0.398 15.594 1.00 95.31 96 ILE A C 1
ATOM 831 O O . ILE A 1 96 ? -11.209 1.167 14.643 1.00 95.31 96 ILE A O 1
ATOM 835 N N . PHE A 1 97 ? -12.087 -0.331 16.070 1.00 95.81 97 PHE A N 1
ATOM 836 C CA . PHE A 1 97 ? -13.443 -0.310 15.533 1.00 95.81 97 PHE A CA 1
ATOM 837 C C . PHE A 1 97 ? -14.436 0.398 16.464 1.00 95.81 97 PHE A C 1
ATOM 839 O O . PHE A 1 97 ? -15.614 0.473 16.122 1.00 95.81 97 PHE A O 1
ATOM 846 N N . ALA A 1 98 ? -14.002 0.933 17.612 1.00 94.56 98 ALA A N 1
ATOM 847 C CA . ALA A 1 98 ? -14.891 1.579 18.582 1.00 94.56 98 ALA A CA 1
ATOM 848 C C . ALA A 1 98 ? -15.715 2.718 17.972 1.00 94.56 98 ALA A C 1
ATOM 850 O O . ALA A 1 98 ? -16.948 2.672 18.009 1.00 94.56 98 ALA A O 1
ATOM 851 N N . ASP A 1 99 ? -15.045 3.677 17.338 1.00 93.25 99 ASP A N 1
ATOM 852 C CA . ASP A 1 99 ? -15.712 4.816 16.703 1.00 93.25 99 ASP A CA 1
ATOM 853 C C . ASP A 1 99 ? -16.601 4.368 15.541 1.00 93.25 99 ASP A C 1
ATOM 855 O O . ASP A 1 99 ? -17.726 4.843 15.396 1.00 93.25 99 ASP A O 1
ATOM 859 N N . LEU A 1 100 ? -16.136 3.385 14.761 1.00 94.88 100 LEU A N 1
ATOM 860 C CA . LEU A 1 100 ? -16.889 2.845 13.630 1.00 94.88 100 LEU A CA 1
ATOM 861 C C . LEU A 1 100 ? -18.186 2.168 14.085 1.00 94.88 100 LEU A C 1
ATOM 863 O O . LEU A 1 100 ? -19.224 2.338 13.455 1.00 94.88 100 LEU A O 1
ATOM 867 N N . ARG A 1 101 ? -18.160 1.434 15.204 1.00 95.50 101 ARG A N 1
ATOM 868 C CA . ARG A 1 101 ? -19.375 0.842 15.780 1.00 95.50 101 ARG A CA 1
ATOM 869 C C . ARG A 1 101 ? -20.366 1.909 16.218 1.00 95.50 101 ARG A C 1
ATOM 871 O O . ARG A 1 101 ? -21.563 1.728 16.017 1.00 95.50 101 ARG A O 1
ATOM 878 N N . HIS A 1 102 ? -19.893 3.013 16.793 1.00 95.75 102 HIS A N 1
ATOM 879 C CA . HIS A 1 102 ? -20.771 4.113 17.188 1.00 95.75 102 HIS A CA 1
ATOM 880 C C . HIS A 1 102 ? -21.389 4.825 15.974 1.00 95.75 102 HIS A C 1
ATOM 882 O O . HIS A 1 102 ? -22.594 5.092 15.946 1.00 95.75 102 HIS A O 1
ATOM 888 N N . GLU A 1 103 ? -20.581 5.070 14.945 1.00 95.88 103 GLU A N 1
ATOM 889 C CA . GLU A 1 103 ? -21.019 5.634 13.669 1.00 95.88 103 GLU A CA 1
ATOM 890 C C . GLU A 1 103 ? -22.079 4.743 13.005 1.00 95.88 103 GLU A C 1
ATOM 892 O O . GLU A 1 103 ? -23.178 5.200 12.690 1.00 95.88 103 GLU A O 1
ATOM 897 N N . VAL A 1 104 ? -21.806 3.444 12.881 1.00 96.44 104 VAL A N 1
ATOM 898 C CA . VAL A 1 104 ? -22.724 2.485 12.255 1.00 96.44 104 VAL A CA 1
ATOM 899 C C . VAL A 1 104 ? -23.990 2.273 13.081 1.00 96.44 104 VAL A C 1
ATOM 901 O O . VAL A 1 104 ? -25.068 2.171 12.502 1.00 96.44 104 VAL A O 1
ATOM 904 N N . ALA A 1 105 ? -23.915 2.291 14.414 1.00 96.00 105 ALA A N 1
ATOM 905 C CA . ALA A 1 105 ? -25.109 2.280 15.259 1.00 96.00 105 ALA A CA 1
ATOM 906 C C . ALA A 1 105 ? -25.988 3.518 15.009 1.00 96.00 105 ALA A C 1
ATOM 908 O O . ALA A 1 105 ? -27.214 3.410 14.942 1.00 96.00 105 ALA A O 1
ATOM 909 N N . THR A 1 106 ? -25.367 4.683 14.805 1.00 96.88 106 THR A N 1
ATOM 910 C CA . THR A 1 106 ? -26.085 5.912 14.448 1.00 96.88 106 THR A CA 1
ATOM 911 C C . THR A 1 106 ? -26.765 5.764 13.085 1.00 96.88 106 THR A C 1
ATOM 913 O O . THR A 1 106 ? -27.960 6.036 12.979 1.00 96.88 106 THR A O 1
ATOM 916 N N . ILE A 1 107 ? -26.060 5.262 12.065 1.00 96.88 107 ILE A N 1
ATOM 917 C CA . ILE A 1 107 ? -26.615 5.017 10.719 1.00 96.88 107 ILE A CA 1
ATOM 918 C C . ILE A 1 107 ? -27.770 4.006 10.778 1.00 96.88 107 ILE A C 1
ATOM 920 O O . ILE A 1 107 ? -28.841 4.251 10.224 1.00 96.88 107 ILE A O 1
ATOM 924 N N . ALA A 1 108 ? -27.601 2.906 11.514 1.00 95.19 108 ALA A N 1
ATOM 925 C CA . ALA A 1 108 ? -28.631 1.888 11.684 1.00 95.19 108 ALA A CA 1
ATOM 926 C C . ALA A 1 108 ? -29.884 2.442 12.374 1.00 95.19 108 ALA A C 1
ATOM 928 O O . ALA A 1 108 ? -30.997 2.120 11.965 1.00 95.19 108 ALA A O 1
ATOM 929 N N . SER A 1 109 ? -29.724 3.342 13.350 1.00 95.56 109 SER A N 1
ATOM 930 C CA . SER A 1 109 ? -30.860 4.000 14.007 1.00 95.56 109 SER A CA 1
ATOM 931 C C . SER A 1 109 ? -31.658 4.914 13.065 1.00 95.56 109 SER A C 1
ATOM 933 O O . SER A 1 109 ? -32.870 5.049 13.222 1.00 95.56 109 SER A O 1
ATOM 935 N N . LYS A 1 110 ? -31.004 5.500 12.047 1.00 95.81 110 LYS A N 1
ATOM 936 C CA . LYS A 1 110 ? -31.674 6.261 10.979 1.00 95.81 110 LYS A CA 1
ATOM 937 C C . LYS A 1 110 ? -32.442 5.353 10.008 1.00 95.81 110 LYS A C 1
ATOM 939 O O . LYS A 1 110 ? -33.331 5.842 9.313 1.00 95.81 110 LYS A O 1
ATOM 944 N N . GLY A 1 111 ? -32.073 4.073 9.913 1.00 95.19 111 GLY A N 1
ATOM 945 C CA . GLY A 1 111 ? -32.683 3.095 9.008 1.00 95.19 111 GLY A CA 1
ATOM 946 C C . GLY A 1 111 ? -32.361 3.299 7.523 1.00 95.19 111 GLY A C 1
ATOM 947 O O . GLY A 1 111 ? -33.038 2.722 6.684 1.00 95.19 111 GLY A O 1
ATOM 948 N N . LYS A 1 112 ? -31.377 4.137 7.170 1.00 95.38 112 LYS A N 1
ATOM 949 C CA . LYS A 1 112 ? -30.967 4.377 5.776 1.00 95.38 112 LYS A CA 1
ATOM 950 C C . LYS A 1 112 ? -29.517 4.856 5.691 1.00 95.38 112 LYS A C 1
ATOM 952 O O . LYS A 1 112 ? -29.036 5.521 6.603 1.00 95.38 112 LYS A O 1
ATOM 957 N N . ILE A 1 113 ? -28.873 4.570 4.561 1.00 96.62 113 ILE A N 1
ATOM 958 C CA . ILE A 1 113 ? -27.549 5.089 4.189 1.00 96.62 113 ILE A CA 1
ATOM 959 C C . ILE A 1 113 ? -27.743 6.313 3.286 1.00 96.62 113 ILE A C 1
ATOM 961 O O . ILE A 1 113 ? -28.384 6.218 2.239 1.00 96.62 113 ILE A O 1
ATOM 965 N N . GLU A 1 114 ? -27.207 7.464 3.679 1.00 94.50 114 GLU A N 1
ATOM 966 C CA . GLU A 1 114 ? -27.427 8.753 3.013 1.00 94.50 114 GLU A CA 1
ATOM 967 C C . GLU A 1 114 ? -26.362 9.076 1.958 1.00 94.50 114 GLU A C 1
ATOM 969 O O . GLU A 1 114 ? -26.648 9.788 0.996 1.00 94.50 114 GLU A O 1
ATOM 974 N N . ASN A 1 115 ? -25.141 8.561 2.113 1.00 94.44 115 ASN A N 1
ATOM 975 C CA . ASN A 1 115 ? -24.017 8.859 1.226 1.00 94.44 115 ASN A CA 1
ATOM 976 C C . ASN A 1 115 ? -23.015 7.691 1.143 1.00 94.44 115 ASN A C 1
ATOM 978 O O . ASN A 1 115 ? -23.158 6.671 1.817 1.00 94.44 115 ASN A O 1
ATOM 982 N N . ASP A 1 116 ? -22.011 7.831 0.279 1.00 93.44 116 ASP A N 1
ATOM 983 C CA . ASP A 1 116 ? -21.038 6.766 0.010 1.00 93.44 116 ASP A CA 1
ATOM 984 C C . ASP A 1 116 ? -20.019 6.578 1.149 1.00 93.44 116 ASP A C 1
ATOM 986 O O . ASP A 1 116 ? -19.445 5.498 1.287 1.00 93.44 116 ASP A O 1
ATOM 990 N N . GLU A 1 117 ? -19.811 7.594 1.992 1.00 94.44 117 GLU A N 1
ATOM 991 C CA . GLU A 1 117 ? -18.976 7.478 3.193 1.00 94.44 117 GLU A CA 1
ATOM 992 C C . GLU A 1 117 ? -19.671 6.610 4.247 1.00 94.44 117 GLU A C 1
ATOM 994 O O . GLU A 1 117 ? -19.076 5.646 4.724 1.00 94.44 117 GLU A O 1
ATOM 999 N N . GLU A 1 118 ? -20.961 6.852 4.507 1.00 96.62 118 GLU A N 1
ATOM 1000 C CA . GLU A 1 118 ? -21.786 5.990 5.359 1.00 96.62 118 GLU A CA 1
ATOM 1001 C C . GLU A 1 118 ? -21.847 4.556 4.804 1.00 96.62 118 GLU A C 1
ATOM 1003 O O . GLU A 1 118 ? -21.729 3.595 5.566 1.00 96.62 118 GLU A O 1
ATOM 1008 N N . LEU A 1 119 ? -21.964 4.389 3.477 1.00 95.94 119 LEU A N 1
ATOM 1009 C CA . LEU A 1 119 ? -21.915 3.067 2.842 1.00 95.94 119 LEU A CA 1
ATOM 1010 C C . LEU A 1 119 ? -20.587 2.358 3.120 1.00 95.94 119 LEU A C 1
ATOM 1012 O O . LEU A 1 119 ? -20.588 1.183 3.484 1.00 95.94 119 LEU A O 1
ATOM 1016 N N . LYS A 1 120 ? -19.461 3.066 2.970 1.00 94.38 120 LYS A N 1
ATOM 1017 C CA . LYS A 1 120 ? -18.130 2.523 3.259 1.00 94.38 120 LYS A CA 1
ATOM 1018 C C . LYS A 1 120 ? -18.016 2.106 4.729 1.00 94.38 120 LYS A C 1
ATOM 1020 O O . LYS A 1 120 ? -17.516 1.018 5.006 1.00 94.38 120 LYS A O 1
ATOM 1025 N N . SER A 1 121 ? -18.481 2.936 5.659 1.00 95.88 121 SER A N 1
ATOM 1026 C CA . SER A 1 121 ? -18.453 2.631 7.093 1.00 95.88 121 SER A CA 1
ATOM 1027 C C . SER A 1 121 ? -19.283 1.388 7.436 1.00 95.88 121 SER A C 1
ATOM 1029 O O . SER A 1 121 ? -18.796 0.492 8.131 1.00 95.88 121 SER A O 1
ATOM 1031 N N . VAL A 1 122 ? -20.504 1.285 6.898 1.00 96.81 122 VAL A N 1
ATOM 1032 C CA . VAL A 1 122 ? -21.373 0.110 7.082 1.00 96.81 122 VAL A CA 1
ATOM 1033 C C . VAL A 1 122 ? -20.747 -1.152 6.480 1.00 96.81 122 VAL A C 1
ATOM 1035 O O . VAL A 1 122 ? -20.775 -2.201 7.123 1.00 96.81 122 VAL A O 1
ATOM 1038 N N . ASP A 1 123 ? -20.137 -1.064 5.294 1.00 95.75 123 ASP A N 1
ATOM 1039 C CA . ASP A 1 123 ? -19.478 -2.204 4.644 1.00 95.75 123 ASP A CA 1
ATOM 1040 C C . ASP A 1 123 ? -18.283 -2.727 5.457 1.00 95.75 123 ASP A C 1
ATOM 1042 O O . ASP A 1 123 ? -18.193 -3.928 5.720 1.00 95.75 123 ASP A O 1
ATOM 1046 N N . ILE A 1 124 ? -17.413 -1.835 5.947 1.00 94.12 124 ILE A N 1
ATOM 1047 C CA . ILE A 1 124 ? -16.291 -2.216 6.820 1.00 94.12 124 ILE A CA 1
ATOM 1048 C C . ILE A 1 124 ? -16.822 -2.907 8.081 1.00 94.12 124 ILE A C 1
ATOM 1050 O O . ILE A 1 124 ? -16.336 -3.976 8.451 1.00 94.12 124 ILE A O 1
ATOM 1054 N N . MET A 1 125 ? -17.841 -2.343 8.734 1.00 96.38 125 MET A N 1
ATOM 1055 C CA . MET A 1 125 ? -18.369 -2.913 9.976 1.00 96.38 125 MET A CA 1
ATOM 1056 C C . MET A 1 125 ? -19.051 -4.270 9.765 1.00 96.38 125 MET A C 1
ATOM 1058 O O . MET A 1 125 ? -18.914 -5.168 10.597 1.00 96.38 125 MET A O 1
ATOM 1062 N N . LEU A 1 126 ? -19.722 -4.464 8.628 1.00 95.62 126 LEU A N 1
ATOM 1063 C CA . LEU A 1 126 ? -20.267 -5.761 8.234 1.00 95.62 126 LEU A CA 1
ATOM 1064 C C . LEU A 1 126 ? -19.161 -6.818 8.103 1.00 95.62 126 LEU A C 1
ATOM 1066 O O . LEU A 1 126 ? -19.333 -7.949 8.564 1.00 95.62 126 LEU A O 1
ATOM 1070 N N . GLN A 1 127 ? -18.020 -6.463 7.507 1.00 94.06 127 GLN A N 1
ATOM 1071 C CA . GLN A 1 127 ? -16.866 -7.362 7.416 1.00 94.06 127 GLN A CA 1
ATOM 1072 C C . GLN A 1 127 ? -16.306 -7.707 8.805 1.00 94.06 127 GLN A C 1
ATOM 1074 O O . GLN A 1 127 ? -16.038 -8.880 9.075 1.00 94.06 127 GLN A O 1
ATOM 1079 N N . VAL A 1 128 ? -16.215 -6.725 9.710 1.00 93.44 128 VAL A N 1
ATOM 1080 C CA . VAL A 1 128 ? -15.793 -6.950 11.104 1.00 93.44 128 VAL A CA 1
ATOM 1081 C C . VAL A 1 128 ? -16.723 -7.941 11.805 1.00 93.44 128 VAL A C 1
ATOM 1083 O O . VAL A 1 128 ? -16.261 -8.942 12.352 1.00 93.44 128 VAL A O 1
ATOM 1086 N N . TYR A 1 129 ? -18.039 -7.717 11.752 1.00 94.19 129 TYR A N 1
ATOM 1087 C CA . TYR A 1 129 ? -19.018 -8.595 12.399 1.00 94.19 129 TYR A CA 1
ATOM 1088 C C . TYR A 1 129 ? -19.006 -10.021 11.853 1.00 94.19 129 TYR A C 1
ATOM 1090 O O . TYR A 1 129 ? -19.095 -10.975 12.631 1.00 94.19 129 TYR A O 1
ATOM 1098 N N . ARG A 1 130 ? -18.812 -10.187 10.541 1.00 92.12 130 ARG A N 1
ATOM 1099 C CA . ARG A 1 130 ? -18.640 -11.510 9.929 1.00 92.12 130 ARG A CA 1
ATOM 1100 C C . ARG A 1 130 ? -17.392 -12.230 10.438 1.00 92.12 130 ARG A C 1
ATOM 1102 O O . ARG A 1 130 ? -17.456 -13.429 10.687 1.00 92.12 130 ARG A O 1
ATOM 1109 N N . GLY A 1 131 ? -16.277 -11.521 10.609 1.00 88.62 131 GLY A N 1
ATOM 1110 C CA . GLY A 1 131 ? -15.030 -12.122 11.088 1.00 88.62 131 GLY A CA 1
ATOM 1111 C C . GLY A 1 131 ? -15.004 -12.405 12.595 1.00 88.62 131 GLY A C 1
ATOM 1112 O O . GLY A 1 131 ? -14.360 -13.357 13.024 1.00 88.62 131 GLY A O 1
ATOM 1113 N N . MET A 1 132 ? -15.740 -11.634 13.400 1.00 87.50 132 MET A N 1
ATOM 1114 C CA . MET A 1 132 ? -15.804 -11.804 14.860 1.00 87.50 132 MET A CA 1
ATOM 1115 C C . MET A 1 132 ? -16.871 -12.804 15.334 1.00 87.50 132 MET A C 1
ATOM 1117 O O . MET A 1 132 ? -17.031 -12.984 16.538 1.00 87.50 132 MET A O 1
ATOM 1121 N N . SER A 1 133 ? -17.600 -13.459 14.422 1.00 81.06 133 SER A N 1
ATOM 1122 C CA . SER A 1 133 ? -18.774 -14.284 14.764 1.00 81.06 133 SER A CA 1
ATOM 1123 C C . SER A 1 133 ? -19.819 -13.508 15.581 1.00 81.06 133 SER A C 1
ATOM 1125 O O . SER A 1 133 ? -20.349 -14.012 16.570 1.00 81.06 133 SER A O 1
ATOM 1127 N N . ALA A 1 134 ? -20.076 -12.255 15.192 1.00 78.69 134 ALA A N 1
ATOM 1128 C CA . ALA A 1 134 ? -21.063 -11.406 15.852 1.00 78.69 134 ALA A CA 1
ATOM 1129 C C . ALA A 1 134 ? -22.497 -11.941 15.682 1.00 78.69 134 ALA A C 1
ATOM 1131 O O . ALA A 1 134 ? -22.752 -12.854 14.891 1.00 78.69 134 ALA A O 1
ATOM 1132 N N . ASP A 1 135 ? -23.435 -11.348 16.426 1.00 84.88 135 ASP A N 1
ATOM 1133 C CA . ASP A 1 135 ? -24.848 -11.713 16.367 1.00 84.88 135 ASP A CA 1
ATOM 1134 C C . ASP A 1 135 ? -25.383 -11.609 14.931 1.00 84.88 135 ASP A C 1
ATOM 1136 O O . ASP A 1 135 ? -25.193 -10.603 14.236 1.00 84.88 135 ASP A O 1
ATOM 1140 N N . LYS A 1 136 ? -26.079 -12.663 14.501 1.00 91.06 136 LYS A N 1
ATOM 1141 C CA . LYS A 1 136 ? -26.727 -12.737 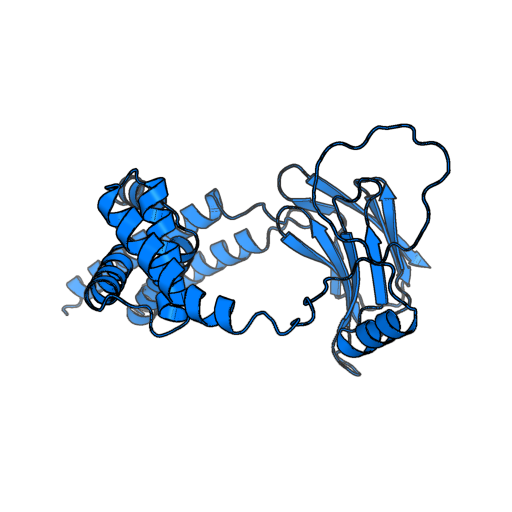13.195 1.00 91.06 136 LYS A CA 1
ATOM 1142 C C . LYS A 1 136 ? -27.684 -11.562 12.989 1.00 91.06 136 LYS A C 1
ATOM 1144 O O . LYS A 1 136 ? -27.748 -11.037 11.883 1.00 91.06 136 LYS A O 1
ATOM 1149 N N . GLU A 1 137 ? -28.356 -11.107 14.046 1.00 91.56 137 GLU A N 1
ATOM 1150 C CA . GLU A 1 137 ? -29.263 -9.960 13.976 1.00 91.56 137 GLU A CA 1
ATOM 1151 C C . GLU A 1 137 ? -28.540 -8.679 13.526 1.00 91.56 137 GLU A C 1
ATOM 1153 O O . GLU A 1 137 ? -29.030 -7.960 12.657 1.00 91.56 137 GLU A O 1
ATOM 1158 N N . GLN A 1 138 ? -27.332 -8.419 14.040 1.00 90.94 138 GLN A N 1
ATOM 1159 C CA . GLN A 1 138 ? -26.548 -7.244 13.644 1.00 90.94 138 GLN A CA 1
ATOM 1160 C C . GLN A 1 138 ? -26.100 -7.328 12.184 1.00 90.94 138 GLN A C 1
ATOM 1162 O O . GLN A 1 138 ? -26.163 -6.337 11.459 1.00 90.94 138 GLN A O 1
ATOM 1167 N N . ILE A 1 139 ? -25.680 -8.513 11.737 1.00 93.88 139 ILE A N 1
ATOM 1168 C CA . ILE A 1 139 ? -25.304 -8.754 10.339 1.00 93.88 139 ILE A CA 1
ATOM 1169 C C . ILE A 1 139 ? -26.502 -8.507 9.415 1.00 93.88 139 ILE A C 1
ATOM 1171 O O . ILE A 1 139 ? -26.357 -7.805 8.414 1.00 93.88 139 ILE A O 1
ATOM 1175 N N . ASP A 1 140 ? -27.675 -9.036 9.765 1.00 94.94 140 ASP A N 1
ATOM 1176 C CA . ASP A 1 140 ? -28.893 -8.907 8.963 1.00 94.94 140 ASP A CA 1
ATOM 1177 C C . ASP A 1 140 ? -29.338 -7.434 8.852 1.00 94.94 140 ASP A C 1
ATOM 1179 O O . ASP A 1 140 ? -29.697 -6.982 7.763 1.00 94.94 140 ASP A O 1
ATOM 1183 N N . ILE A 1 141 ? -29.236 -6.647 9.933 1.00 95.06 141 ILE A N 1
ATOM 1184 C CA . ILE A 1 141 ? -29.504 -5.196 9.904 1.00 95.06 141 ILE A CA 1
ATOM 1185 C C . ILE A 1 141 ? -28.601 -4.487 8.885 1.00 95.06 141 ILE A C 1
ATOM 1187 O O . ILE A 1 141 ? -29.095 -3.724 8.052 1.00 95.06 141 ILE A O 1
ATOM 1191 N N . LEU A 1 142 ? -27.286 -4.735 8.917 1.00 95.69 142 LEU A N 1
ATOM 1192 C CA . LEU A 1 142 ? -26.347 -4.052 8.018 1.00 95.69 142 LEU A CA 1
ATOM 1193 C C . LEU A 1 142 ? -26.517 -4.481 6.556 1.00 95.69 142 LEU A C 1
ATOM 1195 O O . LEU A 1 142 ? -26.440 -3.638 5.663 1.00 95.69 142 LEU A O 1
ATOM 1199 N N . VAL A 1 143 ? -26.782 -5.767 6.302 1.00 95.94 143 VAL A N 1
ATOM 1200 C CA . VAL A 1 143 ? -27.078 -6.269 4.949 1.00 95.94 143 VAL A CA 1
ATOM 1201 C C . VAL A 1 143 ? -28.314 -5.572 4.381 1.00 95.94 143 VAL A C 1
ATOM 1203 O O . VAL A 1 143 ? -28.258 -5.054 3.267 1.00 95.94 143 VAL A O 1
ATOM 1206 N N . ASN A 1 144 ? -29.387 -5.465 5.170 1.00 95.56 144 ASN A N 1
ATOM 1207 C CA . ASN A 1 144 ? -30.610 -4.789 4.742 1.00 95.56 144 ASN A CA 1
ATOM 1208 C C . ASN A 1 144 ? -30.369 -3.311 4.393 1.00 95.56 144 ASN A C 1
ATOM 1210 O O . ASN A 1 144 ? -30.845 -2.853 3.356 1.00 95.56 144 ASN A O 1
ATOM 1214 N N . LEU A 1 145 ? -29.587 -2.576 5.196 1.00 95.44 145 LEU A N 1
ATOM 1215 C CA . LEU A 1 145 ? -29.239 -1.175 4.910 1.00 95.44 145 LEU A CA 1
ATOM 1216 C C . LEU A 1 145 ? -28.502 -1.017 3.571 1.00 95.44 145 LEU A C 1
ATOM 1218 O O . LEU A 1 145 ? -28.798 -0.104 2.794 1.00 95.44 145 LEU A O 1
ATOM 1222 N N . ILE A 1 146 ? -27.546 -1.908 3.290 1.00 94.81 146 ILE A N 1
ATOM 1223 C CA . ILE A 1 146 ? -26.790 -1.905 2.032 1.00 94.81 146 ILE A CA 1
ATOM 1224 C C . ILE A 1 146 ? -27.713 -2.219 0.849 1.00 94.81 146 ILE A C 1
ATOM 1226 O O . ILE A 1 146 ? -27.654 -1.538 -0.177 1.00 94.81 146 ILE A O 1
ATOM 1230 N N . ASP A 1 147 ? -28.569 -3.230 0.977 1.00 92.88 147 ASP A N 1
ATOM 1231 C CA . ASP A 1 147 ? -29.472 -3.644 -0.097 1.00 92.88 147 ASP A CA 1
ATOM 1232 C C . ASP A 1 147 ? -30.519 -2.564 -0.394 1.00 92.88 147 ASP A C 1
ATOM 1234 O O . ASP A 1 147 ? -30.784 -2.247 -1.555 1.00 92.88 147 ASP A O 1
ATOM 1238 N N . GLU A 1 148 ? -31.063 -1.909 0.633 1.00 90.62 148 GLU A N 1
ATOM 1239 C CA . GLU A 1 148 ? -31.969 -0.772 0.462 1.00 90.62 148 GLU A CA 1
ATOM 1240 C C . GLU A 1 148 ? -31.319 0.407 -0.260 1.00 90.62 148 GLU A C 1
ATOM 1242 O O . GLU A 1 148 ? -31.952 1.010 -1.129 1.00 90.62 148 GLU A O 1
ATOM 1247 N N . ARG A 1 149 ? -30.043 0.696 0.015 1.00 90.69 149 ARG A N 1
ATOM 1248 C CA . ARG A 1 149 ? -29.279 1.726 -0.703 1.00 90.69 149 ARG A CA 1
ATOM 1249 C C . ARG A 1 149 ? -29.056 1.378 -2.180 1.00 90.69 149 ARG A C 1
ATOM 1251 O O . ARG A 1 149 ? -28.906 2.297 -2.990 1.00 90.69 149 ARG A O 1
ATOM 1258 N N . LYS A 1 150 ? -29.044 0.088 -2.539 1.00 86.06 150 LYS A N 1
ATOM 1259 C CA . LYS A 1 150 ? -28.845 -0.407 -3.915 1.00 86.06 150 LYS A CA 1
ATOM 1260 C C . LYS A 1 150 ? -30.127 -0.433 -4.755 1.00 86.06 150 LYS A C 1
ATOM 1262 O O . LYS A 1 150 ? -30.049 -0.159 -5.952 1.00 86.06 150 LYS A O 1
ATOM 1267 N N . LYS A 1 151 ? -31.303 -0.659 -4.152 1.00 78.62 151 LYS A N 1
ATOM 1268 C CA . LYS A 1 151 ? -32.615 -0.683 -4.847 1.00 78.62 151 LYS A CA 1
ATOM 1269 C C . LYS A 1 151 ? -32.883 0.514 -5.792 1.00 78.62 151 LYS A C 1
ATOM 1271 O O . LYS A 1 151 ? -33.399 0.283 -6.885 1.00 78.62 151 LYS A O 1
ATOM 1276 N N . PRO A 1 152 ? -32.525 1.778 -5.470 1.00 60.94 152 PRO A N 1
ATOM 1277 C CA . PRO A 1 152 ? -32.712 2.915 -6.378 1.00 60.94 152 PRO A CA 1
ATOM 1278 C C . PRO A 1 152 ? -31.896 2.820 -7.674 1.00 60.94 152 PRO A C 1
ATOM 1280 O O . PRO A 1 152 ? -32.298 3.388 -8.687 1.00 60.94 152 PRO A O 1
ATOM 1283 N N . TYR A 1 153 ? -30.768 2.102 -7.667 1.00 55.78 153 TYR A N 1
ATOM 1284 C CA . TYR A 1 153 ? -29.942 1.905 -8.860 1.00 55.78 153 TYR A CA 1
ATOM 1285 C C . TYR A 1 153 ? -30.464 0.774 -9.753 1.00 55.78 153 TYR A C 1
ATOM 1287 O O . TYR A 1 153 ? -30.287 0.846 -10.966 1.00 55.78 153 TYR A O 1
ATOM 1295 N N . GLU A 1 154 ? -31.175 -0.215 -9.202 1.00 49.53 154 GLU A N 1
ATOM 1296 C CA . GLU A 1 154 ? -31.808 -1.288 -9.989 1.00 49.53 154 GLU A CA 1
ATOM 1297 C C . GLU A 1 154 ? -33.006 -0.797 -10.819 1.00 49.53 154 GLU A C 1
ATOM 1299 O O . GLU A 1 154 ? -33.312 -1.358 -11.869 1.00 49.53 154 GLU A O 1
ATOM 1304 N N . VAL A 1 155 ? -33.660 0.295 -10.404 1.00 48.84 155 VAL A N 1
ATOM 1305 C CA . VAL A 1 155 ? -34.767 0.902 -11.168 1.00 48.84 155 VAL A CA 1
ATOM 1306 C C . VAL A 1 155 ? -34.255 1.775 -12.330 1.00 48.84 155 VAL A C 1
ATOM 1308 O O . VAL A 1 155 ? -34.978 1.994 -13.301 1.00 48.84 155 VAL A O 1
ATOM 1311 N N . ILE A 1 156 ? -32.994 2.228 -12.285 1.00 42.78 156 ILE A N 1
ATOM 1312 C CA . ILE A 1 156 ? -32.367 3.087 -13.312 1.00 42.78 156 ILE A CA 1
ATOM 1313 C C . ILE A 1 156 ? -31.417 2.287 -14.239 1.00 42.78 156 ILE A C 1
ATOM 1315 O O . ILE A 1 156 ? -31.092 2.734 -15.344 1.00 42.78 156 ILE A O 1
ATOM 1319 N N . SER A 1 157 ? -31.032 1.058 -13.875 1.00 37.66 157 SER A N 1
ATOM 1320 C CA . SER A 1 157 ? -30.077 0.216 -14.623 1.00 37.66 157 SER A CA 1
ATOM 1321 C C . SER A 1 157 ? -30.638 -0.504 -15.862 1.00 37.66 157 SER A C 1
ATOM 1323 O O . SER A 1 157 ? -30.014 -1.428 -16.376 1.00 37.66 157 SER A O 1
ATOM 1325 N N . LYS A 1 158 ? -31.757 -0.037 -16.434 1.00 38.06 158 LYS A N 1
ATOM 1326 C CA . LYS A 1 158 ? -32.061 -0.282 -17.863 1.00 38.06 158 LYS A CA 1
ATOM 1327 C C . LYS A 1 158 ? -31.370 0.710 -18.803 1.00 38.06 158 LYS A C 1
ATOM 1329 O O . LYS A 1 158 ? -31.676 0.748 -19.991 1.00 38.06 158 LYS A O 1
ATOM 1334 N N . THR A 1 159 ? -30.441 1.501 -18.282 1.00 38.81 159 THR A N 1
ATOM 1335 C CA . THR A 1 159 ? -29.523 2.293 -19.094 1.00 38.81 159 THR A CA 1
ATOM 1336 C C . THR A 1 159 ? -28.169 1.608 -19.012 1.00 38.81 159 THR A C 1
ATOM 1338 O O . THR A 1 159 ? -27.557 1.586 -17.946 1.00 38.81 159 THR A O 1
ATOM 1341 N N . GLU A 1 160 ? -27.753 0.980 -20.112 1.00 34.09 160 GLU A N 1
ATOM 1342 C CA . GLU A 1 160 ? -26.434 0.371 -20.279 1.00 34.09 160 GLU A CA 1
ATOM 1343 C C . GLU A 1 160 ? -25.359 1.428 -19.994 1.00 34.09 160 GLU A C 1
ATOM 1345 O O . GLU A 1 160 ? -25.048 2.273 -20.835 1.00 34.09 160 GLU A O 1
ATOM 1350 N N . PHE A 1 161 ? -24.809 1.426 -18.782 1.00 31.14 161 PHE A N 1
ATOM 1351 C CA . PHE A 1 161 ? -23.596 2.180 -18.510 1.00 31.14 161 PHE A CA 1
ATOM 1352 C C . PHE A 1 161 ? -22.436 1.438 -19.182 1.00 31.14 161 PHE A C 1
ATOM 1354 O O . PHE A 1 161 ? -22.295 0.230 -18.977 1.00 31.14 161 PHE A O 1
ATOM 1361 N N . PRO A 1 162 ? -21.608 2.118 -19.992 1.00 32.19 162 PRO A N 1
ATOM 1362 C CA . PRO A 1 162 ? -20.461 1.483 -20.611 1.00 32.19 162 PRO A CA 1
ATOM 1363 C C . PRO A 1 162 ? -19.493 1.049 -19.510 1.00 32.19 162 PRO A C 1
ATOM 1365 O O . PRO A 1 162 ? -18.974 1.876 -18.762 1.00 32.19 162 PRO A O 1
ATOM 1368 N N . GLU A 1 163 ? -19.280 -0.263 -19.416 1.00 29.30 163 GLU A N 1
ATOM 1369 C CA . GLU A 1 163 ? -18.261 -0.877 -18.572 1.00 29.30 163 GLU A CA 1
ATOM 1370 C C . GLU A 1 163 ? -16.939 -0.114 -18.698 1.00 29.30 163 GLU A C 1
ATOM 1372 O O . GLU A 1 163 ? -16.429 0.111 -19.802 1.00 29.30 163 GLU A O 1
ATOM 1377 N N . VAL A 1 164 ? -16.367 0.273 -17.560 1.00 29.48 164 VAL A N 1
ATOM 1378 C CA . VAL A 1 164 ? -15.002 0.791 -17.507 1.00 29.48 164 VAL A CA 1
ATOM 1379 C C . VAL A 1 164 ? -14.068 -0.393 -17.750 1.00 29.48 164 VAL A C 1
ATOM 1381 O O . VAL A 1 164 ? -13.876 -1.250 -16.891 1.00 29.48 164 VAL A O 1
ATOM 1384 N N . LYS A 1 165 ? -13.542 -0.467 -18.974 1.00 34.81 165 LYS A N 1
ATOM 1385 C CA . LYS A 1 165 ? -12.740 -1.582 -19.488 1.00 34.81 165 LYS A CA 1
ATOM 1386 C C . LYS A 1 165 ? -11.264 -1.385 -19.156 1.00 34.81 165 LYS A C 1
ATOM 1388 O O . LYS A 1 165 ? -10.641 -0.425 -19.605 1.00 34.81 165 LYS A O 1
ATOM 1393 N N . HIS A 1 166 ? -10.695 -2.323 -18.404 1.00 30.28 166 HIS A N 1
ATOM 1394 C CA . HIS A 1 166 ? -9.248 -2.484 -18.286 1.00 30.28 166 HIS A CA 1
ATOM 1395 C C . HIS A 1 166 ? -8.714 -3.213 -19.525 1.00 30.28 166 HIS A C 1
ATOM 1397 O O . HIS A 1 166 ? -9.313 -4.178 -19.992 1.00 30.28 166 HIS A O 1
ATOM 1403 N N . VAL A 1 167 ? -7.603 -2.727 -20.072 1.00 32.44 167 VAL A N 1
ATOM 1404 C CA . VAL A 1 167 ? -7.032 -3.184 -21.344 1.00 32.44 167 VAL A CA 1
ATOM 1405 C C . VAL A 1 167 ? -5.814 -4.059 -21.094 1.00 32.44 167 VAL A C 1
ATOM 1407 O O . VAL A 1 167 ? -4.993 -3.735 -20.240 1.00 32.44 167 VAL A O 1
ATOM 1410 N N . ILE A 1 168 ? -5.731 -5.146 -21.860 1.00 32.78 168 ILE A N 1
ATOM 1411 C CA . ILE A 1 168 ? -4.592 -6.056 -21.947 1.00 32.78 168 ILE A CA 1
ATOM 1412 C C . ILE A 1 168 ? -4.076 -5.993 -23.382 1.00 32.78 168 ILE A C 1
ATOM 1414 O O . ILE A 1 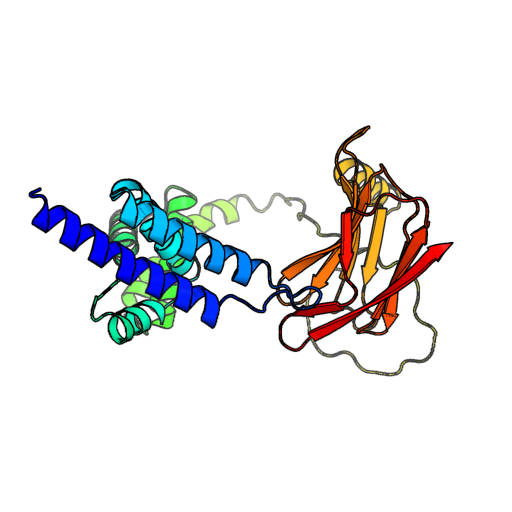168 ? -4.810 -6.352 -24.302 1.00 32.78 168 ILE A O 1
ATOM 1418 N N . VAL A 1 169 ? -2.827 -5.584 -23.585 1.00 30.34 169 VAL A N 1
ATOM 1419 C CA . VAL A 1 169 ? -2.132 -5.741 -24.868 1.00 30.34 169 VAL A CA 1
ATOM 1420 C C . VAL A 1 169 ? -1.053 -6.806 -24.717 1.00 30.34 169 VAL A C 1
ATOM 1422 O O . VAL A 1 169 ? -0.051 -6.611 -24.035 1.00 30.34 169 VAL A O 1
ATOM 1425 N N . GLN A 1 170 ? -1.270 -7.961 -25.347 1.00 29.53 170 GLN A N 1
ATOM 1426 C CA . GLN A 1 170 ? -0.217 -8.947 -25.571 1.00 29.53 170 GLN A CA 1
ATOM 1427 C C . GLN A 1 170 ? 0.535 -8.563 -26.846 1.00 29.53 170 GLN A C 1
ATOM 1429 O O . GLN A 1 170 ? 0.012 -8.709 -27.948 1.00 29.53 170 GLN A O 1
ATOM 1434 N N . VAL A 1 171 ? 1.773 -8.084 -26.710 1.00 29.89 171 VAL A N 1
ATOM 1435 C CA . VAL A 1 171 ? 2.710 -8.049 -27.836 1.00 29.89 171 VAL A CA 1
ATOM 1436 C C . VAL A 1 171 ? 3.566 -9.315 -27.782 1.00 29.89 171 VAL A C 1
ATOM 1438 O O . VAL A 1 171 ? 4.370 -9.477 -26.869 1.00 29.89 171 VAL A O 1
ATOM 1441 N N . ALA A 1 172 ? 3.381 -10.155 -28.805 1.00 28.36 172 ALA A N 1
ATOM 1442 C CA . ALA A 1 172 ? 4.118 -11.366 -29.192 1.00 28.36 172 ALA A CA 1
ATOM 1443 C C . ALA A 1 172 ? 3.477 -12.727 -28.839 1.00 28.36 172 ALA A C 1
ATOM 1445 O O . ALA A 1 172 ? 3.230 -13.080 -27.690 1.00 28.36 172 ALA A O 1
ATOM 1446 N N . ILE A 1 173 ? 3.264 -13.496 -29.911 1.00 29.67 173 ILE A N 1
ATOM 1447 C CA . ILE A 1 173 ? 2.788 -14.880 -29.968 1.00 29.67 173 ILE A CA 1
ATOM 1448 C C . ILE A 1 173 ? 3.884 -15.811 -29.405 1.00 29.67 173 ILE A C 1
ATOM 1450 O O . ILE A 1 173 ? 5.014 -15.747 -29.898 1.00 29.67 173 ILE A O 1
ATOM 1454 N N . PRO A 1 174 ? 3.601 -16.689 -28.423 1.00 31.98 174 PRO A N 1
ATOM 1455 C CA . PRO A 1 174 ? 4.527 -17.753 -28.042 1.00 31.98 174 PRO A CA 1
ATOM 1456 C C . PRO A 1 174 ? 4.583 -18.851 -29.127 1.00 31.98 174 PRO A C 1
ATOM 1458 O O . PRO A 1 174 ? 3.598 -19.062 -29.838 1.00 31.98 174 PRO A O 1
ATOM 1461 N N . PRO A 1 175 ? 5.721 -19.555 -29.284 1.00 31.42 175 PRO A N 1
ATOM 1462 C CA . PRO A 1 175 ? 5.908 -20.554 -30.334 1.00 31.42 175 PRO A CA 1
ATOM 1463 C C . PRO A 1 175 ? 4.904 -21.718 -30.222 1.00 31.42 175 PRO A C 1
ATOM 1465 O O . PRO A 1 175 ? 4.454 -22.048 -29.120 1.00 31.42 175 PRO A O 1
ATOM 1468 N N . PRO A 1 176 ? 4.558 -22.362 -31.352 1.00 32.62 176 PRO A N 1
ATOM 1469 C CA . PRO A 1 176 ? 3.547 -23.406 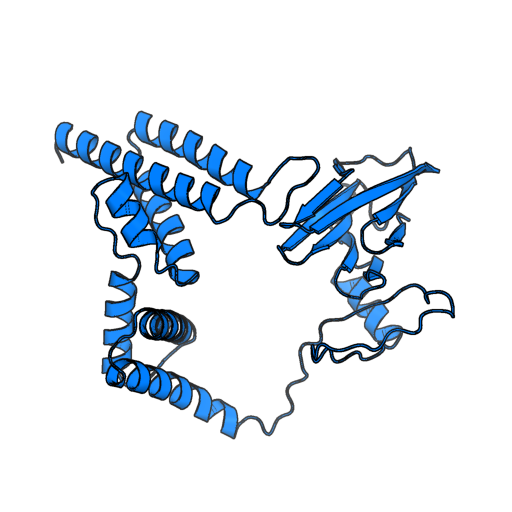-31.397 1.00 32.62 176 PRO A CA 1
ATOM 1470 C C . PRO A 1 176 ? 4.137 -24.723 -30.883 1.00 32.62 176 PRO A C 1
ATOM 1472 O O . PRO A 1 176 ? 4.659 -25.480 -31.683 1.00 3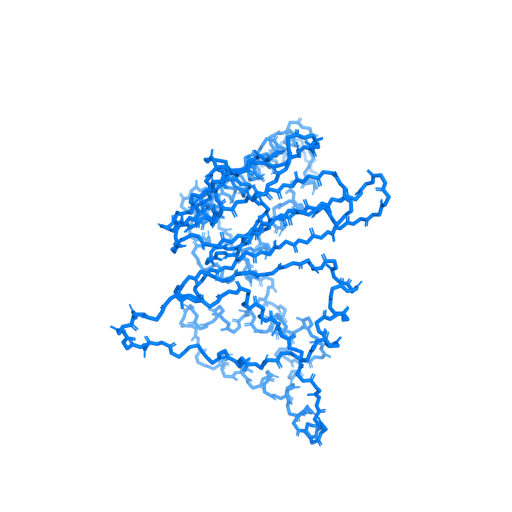2.62 176 PRO A O 1
ATOM 1475 N N . ASP A 1 177 ? 4.112 -24.964 -29.566 1.00 35.81 177 ASP A N 1
ATOM 1476 C CA . ASP A 1 177 ? 4.245 -26.311 -28.969 1.00 35.81 177 ASP A CA 1
ATOM 1477 C C . ASP A 1 177 ? 4.045 -26.291 -27.438 1.00 35.81 177 ASP A C 1
ATOM 1479 O O . ASP A 1 177 ? 4.968 -26.489 -26.649 1.00 35.81 177 ASP A O 1
ATOM 1483 N N . SER A 1 178 ? 2.817 -26.051 -26.969 1.00 33.53 178 SER A N 1
ATOM 1484 C CA . SER A 1 178 ? 2.494 -26.182 -25.540 1.00 33.53 178 SER A CA 1
ATOM 1485 C C . SER A 1 178 ? 1.114 -26.804 -25.340 1.00 33.53 178 SER A C 1
ATOM 1487 O O . SER A 1 178 ? 0.087 -26.129 -25.355 1.00 33.53 178 SER A O 1
ATOM 1489 N N . ASN A 1 179 ? 1.100 -28.127 -25.162 1.00 35.94 179 ASN A N 1
ATOM 1490 C CA . ASN A 1 179 ? -0.057 -28.893 -24.705 1.00 35.94 179 ASN A CA 1
ATOM 1491 C C . ASN A 1 179 ? -0.126 -28.847 -23.170 1.00 35.94 179 ASN A C 1
ATOM 1493 O O . ASN A 1 179 ? 0.454 -29.709 -22.511 1.00 35.94 179 ASN A O 1
ATOM 1497 N N . TYR A 1 180 ? -0.862 -27.891 -22.596 1.00 33.22 180 TYR A N 1
ATOM 1498 C CA . TYR A 1 180 ? -1.324 -27.980 -21.205 1.00 33.22 180 TYR A CA 1
ATOM 1499 C C . TYR A 1 180 ? -2.769 -27.477 -21.059 1.00 33.22 180 TYR A C 1
ATOM 1501 O O . TYR A 1 180 ? -3.098 -26.407 -21.574 1.00 33.22 180 TYR A O 1
ATOM 1509 N N . PRO A 1 181 ? -3.643 -28.218 -20.351 1.00 29.67 181 PRO A N 1
ATOM 1510 C CA . PRO A 1 181 ? -5.015 -27.799 -20.101 1.00 29.67 181 PRO A CA 1
ATOM 1511 C C . PRO A 1 181 ? -5.068 -26.731 -18.997 1.00 29.67 181 PRO A C 1
ATOM 1513 O O . PRO A 1 181 ? -4.530 -26.906 -17.904 1.00 29.67 181 PRO A O 1
ATOM 1516 N N . VAL A 1 182 ? -5.740 -25.621 -19.301 1.00 32.50 182 VAL A N 1
ATOM 1517 C CA . VAL A 1 182 ? -5.999 -24.491 -18.399 1.00 32.50 182 VAL A CA 1
ATOM 1518 C C . VAL A 1 182 ? -7.162 -24.834 -17.467 1.00 32.50 182 VAL A C 1
ATOM 1520 O O . VAL A 1 182 ? -8.238 -25.187 -17.937 1.00 32.50 182 VAL A O 1
ATOM 1523 N N . MET A 1 183 ? -6.971 -24.681 -16.155 1.00 30.36 183 MET A N 1
ATOM 1524 C CA . MET A 1 183 ? -8.059 -24.607 -15.171 1.00 30.36 183 MET A CA 1
ATOM 1525 C C . MET A 1 183 ? -7.714 -23.562 -14.104 1.00 30.36 183 MET A C 1
ATOM 1527 O O . MET A 1 183 ? -6.938 -23.832 -13.189 1.00 30.36 183 MET A O 1
ATOM 1531 N N . ALA A 1 184 ? -8.285 -22.366 -14.258 1.00 31.83 184 ALA A N 1
ATOM 1532 C CA . ALA A 1 184 ? -8.710 -21.460 -13.189 1.00 31.83 184 ALA A CA 1
ATOM 1533 C C . ALA A 1 184 ? -9.495 -20.307 -13.836 1.00 31.83 184 ALA A C 1
ATOM 1535 O O . ALA A 1 184 ? -8.912 -19.471 -14.530 1.00 31.83 184 ALA A O 1
ATOM 1536 N N . ASP A 1 185 ? -10.811 -20.283 -13.613 1.00 28.70 185 ASP A N 1
ATOM 1537 C CA . ASP A 1 185 ? -11.704 -19.198 -14.022 1.00 28.70 185 ASP A CA 1
ATOM 1538 C C . ASP A 1 185 ? -11.327 -17.906 -13.293 1.00 28.70 185 ASP A C 1
ATOM 1540 O O . ASP A 1 185 ? -11.801 -17.587 -12.204 1.00 28.70 185 ASP A O 1
ATOM 1544 N N . THR A 1 186 ? -10.463 -17.136 -13.939 1.00 31.61 186 THR A N 1
ATOM 1545 C CA . THR A 1 186 ? -10.579 -15.683 -13.898 1.00 31.61 186 THR A CA 1
ATOM 1546 C C . THR A 1 186 ? -11.431 -15.344 -15.106 1.00 31.61 186 THR A C 1
ATOM 1548 O O . THR A 1 186 ? -10.998 -15.586 -16.232 1.00 31.61 186 THR A O 1
ATOM 1551 N N . VAL A 1 187 ? -12.633 -14.802 -14.903 1.00 28.62 187 VAL A N 1
ATOM 1552 C CA . VAL A 1 187 ? -13.399 -14.188 -15.995 1.00 28.62 187 VAL A CA 1
ATOM 1553 C C . VAL A 1 187 ? -12.665 -12.904 -16.389 1.00 28.62 187 VAL A C 1
ATOM 1555 O O . VAL A 1 187 ? -13.006 -11.803 -15.976 1.00 28.62 187 VAL A O 1
ATOM 1558 N N . GLY A 1 188 ? -11.566 -13.063 -17.121 1.00 34.03 188 GLY A N 1
ATOM 1559 C CA . GLY A 1 188 ? -10.916 -11.995 -17.851 1.00 34.03 188 GLY A CA 1
ATOM 1560 C C . GLY A 1 188 ? -11.625 -11.884 -19.186 1.00 34.03 188 GLY A C 1
ATOM 1561 O O . GLY A 1 188 ? -11.400 -12.696 -20.077 1.00 34.03 188 GLY A O 1
ATOM 1562 N N . THR A 1 189 ? -12.504 -10.900 -19.334 1.00 29.72 189 THR A N 1
ATOM 1563 C CA . THR A 1 189 ? -13.067 -10.546 -20.637 1.00 29.72 189 THR A CA 1
ATOM 1564 C C . THR A 1 189 ? -11.949 -9.978 -21.514 1.00 29.72 189 THR A C 1
ATOM 1566 O O . THR A 1 189 ? -11.650 -8.787 -21.457 1.00 29.72 189 THR A O 1
ATOM 1569 N N . SER A 1 190 ? -11.293 -10.823 -22.309 1.00 35.94 190 SER A N 1
ATOM 1570 C CA . SER A 1 190 ? -10.340 -10.386 -23.329 1.00 35.94 190 SER A CA 1
ATOM 1571 C C . SER A 1 190 ? -11.110 -9.915 -24.564 1.00 35.94 190 SER A C 1
ATOM 1573 O O . SER A 1 190 ? -11.564 -10.731 -25.367 1.00 35.94 190 SER A O 1
ATOM 1575 N N . LYS A 1 191 ? -11.280 -8.599 -24.720 1.00 44.38 191 LYS A N 1
ATOM 1576 C CA . LYS A 1 191 ? -11.663 -8.000 -26.004 1.00 44.38 191 LYS A CA 1
ATOM 1577 C C . LYS A 1 191 ? -10.393 -7.491 -26.680 1.00 44.38 191 LYS A C 1
ATOM 1579 O O . LYS A 1 191 ? -9.669 -6.693 -26.090 1.00 44.38 191 LYS A O 1
ATOM 1584 N N . GLU A 1 192 ? -10.153 -7.919 -27.914 1.00 43.34 192 GLU A N 1
ATOM 1585 C CA . GLU A 1 192 ? -9.146 -7.298 -28.773 1.00 43.34 192 GLU A CA 1
ATOM 1586 C C . GLU A 1 192 ? -9.547 -5.843 -29.045 1.00 43.34 192 GLU A C 1
ATOM 1588 O O . GLU A 1 192 ? -10.668 -5.555 -29.480 1.00 43.34 192 GLU A O 1
ATOM 1593 N N . LEU A 1 193 ? -8.651 -4.909 -28.726 1.00 46.84 193 LEU A N 1
ATOM 1594 C CA . LEU A 1 193 ? -8.856 -3.507 -29.058 1.00 46.84 193 LEU A CA 1
ATOM 1595 C C . LEU A 1 193 ? -8.693 -3.293 -30.556 1.00 46.84 193 LEU A C 1
ATOM 1597 O O . LEU A 1 193 ? -7.795 -3.848 -31.187 1.00 46.84 193 LEU A O 1
ATOM 1601 N N . SER A 1 194 ? -9.503 -2.391 -31.096 1.00 64.94 194 SER A N 1
ATOM 1602 C CA . SER A 1 194 ? -9.164 -1.763 -32.366 1.00 64.94 194 SER A CA 1
ATOM 1603 C C . SER A 1 194 ? -7.914 -0.889 -32.201 1.00 64.94 194 SER A C 1
ATOM 1605 O O . SER A 1 194 ? -7.669 -0.310 -31.139 1.00 64.94 194 SER A O 1
ATOM 1607 N N . GLU A 1 195 ? -7.139 -0.733 -33.272 1.00 61.22 195 GLU A N 1
ATOM 1608 C CA . GLU A 1 195 ? -5.957 0.141 -33.288 1.00 61.22 195 GLU A CA 1
ATOM 1609 C C . GLU A 1 195 ? -6.275 1.576 -32.822 1.00 61.22 195 GLU A C 1
ATOM 1611 O O . GLU A 1 195 ? -5.456 2.218 -32.166 1.00 61.22 195 GLU A O 1
ATOM 1616 N N . ALA A 1 196 ? -7.489 2.066 -33.099 1.00 66.62 196 ALA A N 1
ATOM 1617 C CA . ALA A 1 196 ? -7.948 3.393 -32.693 1.00 66.62 196 ALA A CA 1
ATOM 1618 C C . ALA A 1 196 ? -8.141 3.528 -31.170 1.00 66.62 196 ALA A C 1
ATOM 1620 O O . ALA A 1 196 ? -7.723 4.533 -30.590 1.00 66.62 196 ALA A O 1
ATOM 1621 N N . GLU A 1 197 ? -8.731 2.520 -30.515 1.00 62.28 197 GLU A N 1
ATOM 1622 C CA . GLU A 1 197 ? -8.906 2.489 -29.053 1.00 62.28 197 GLU A CA 1
ATOM 1623 C C . GLU A 1 197 ? -7.542 2.432 -28.344 1.00 62.28 197 GLU A C 1
ATOM 1625 O O . GLU A 1 197 ? -7.315 3.132 -27.353 1.00 62.28 197 GLU A O 1
ATOM 1630 N N . PHE A 1 198 ? -6.599 1.656 -28.889 1.00 60.50 198 PHE A N 1
ATOM 1631 C CA . PHE A 1 198 ? -5.233 1.596 -28.372 1.00 60.50 198 PHE A CA 1
ATOM 1632 C C . PHE A 1 198 ? -4.510 2.942 -28.526 1.00 60.50 198 PHE A C 1
ATOM 1634 O O . PHE A 1 198 ? -3.964 3.464 -27.552 1.00 60.50 198 PHE A O 1
ATOM 1641 N N . ALA A 1 199 ? -4.582 3.565 -29.705 1.00 64.56 199 ALA A N 1
ATOM 1642 C CA . ALA A 1 199 ? -3.976 4.870 -29.966 1.00 64.56 199 ALA A CA 1
ATOM 1643 C C . ALA A 1 199 ? -4.540 5.996 -29.073 1.00 64.56 199 ALA A C 1
ATOM 1645 O O . ALA A 1 199 ? -3.834 6.958 -28.756 1.00 64.56 199 ALA A O 1
ATOM 1646 N N . GLU A 1 200 ? -5.805 5.914 -28.648 1.00 70.19 200 GLU A N 1
ATOM 1647 C CA . GLU A 1 200 ? -6.382 6.864 -27.692 1.00 70.19 200 GLU A CA 1
ATOM 1648 C C . GLU A 1 200 ? -5.846 6.662 -26.264 1.00 70.19 200 GLU A C 1
ATOM 1650 O O . GLU A 1 200 ? -5.518 7.641 -25.586 1.00 70.19 200 GLU A O 1
ATOM 1655 N N . LEU A 1 201 ? -5.687 5.412 -25.819 1.00 62.06 201 LEU A N 1
ATOM 1656 C CA . LEU A 1 201 ? -5.102 5.090 -24.512 1.00 62.06 201 LEU A CA 1
ATOM 1657 C C . LEU A 1 201 ? -3.626 5.478 -24.416 1.00 62.06 201 LEU A C 1
ATOM 1659 O O . LEU A 1 201 ? -3.214 6.041 -23.398 1.00 62.06 201 LEU A O 1
ATOM 1663 N N . GLN A 1 202 ? -2.853 5.247 -25.481 1.00 61.34 202 GLN A N 1
ATOM 1664 C CA . GLN A 1 202 ? -1.474 5.731 -25.580 1.00 61.34 202 GLN A CA 1
ATOM 1665 C C . GLN A 1 202 ? -1.415 7.258 -25.422 1.00 61.34 202 GLN A C 1
ATOM 1667 O O . GLN A 1 202 ? -0.591 7.772 -24.666 1.00 61.34 202 GLN A O 1
ATOM 1672 N N . ARG A 1 203 ? -2.346 7.987 -26.060 1.00 65.75 203 ARG A N 1
ATOM 1673 C CA . ARG A 1 203 ? -2.443 9.454 -25.962 1.00 65.75 203 ARG A CA 1
ATOM 1674 C C . ARG A 1 203 ? -2.767 9.954 -24.556 1.00 65.75 203 ARG A C 1
ATOM 1676 O O . ARG A 1 203 ? -2.230 10.980 -24.153 1.00 65.75 203 ARG A O 1
ATOM 1683 N N . LYS A 1 204 ? -3.673 9.284 -23.837 1.00 69.81 204 LYS A N 1
ATOM 1684 C CA . LYS A 1 204 ? -4.154 9.744 -22.520 1.00 69.81 204 LYS A CA 1
ATOM 1685 C C . LYS A 1 204 ? -3.229 9.362 -21.366 1.00 69.81 204 LYS A C 1
ATOM 1687 O O . LYS A 1 204 ? -3.064 10.158 -20.450 1.00 69.81 204 LYS A O 1
ATOM 1692 N N . ASN A 1 205 ? -2.629 8.173 -21.413 1.00 74.19 205 ASN A N 1
ATOM 1693 C CA . ASN A 1 205 ? -1.935 7.591 -20.258 1.00 74.19 205 ASN A CA 1
ATOM 1694 C C . ASN A 1 205 ? -0.427 7.408 -20.470 1.00 74.19 205 ASN A C 1
ATOM 1696 O O . ASN A 1 205 ? 0.240 6.831 -19.612 1.00 74.19 205 ASN A O 1
ATOM 1700 N N . GLY A 1 206 ? 0.100 7.834 -21.624 1.00 85.38 206 GLY A N 1
ATOM 1701 C CA . GLY A 1 206 ? 1.511 7.668 -21.970 1.00 85.38 206 GLY A CA 1
ATOM 1702 C C . GLY A 1 206 ? 1.946 6.205 -22.078 1.00 85.38 206 GLY A C 1
ATOM 1703 O O . GLY A 1 206 ? 3.132 5.916 -21.981 1.00 85.38 206 GLY A O 1
ATOM 1704 N N . LEU A 1 207 ? 1.013 5.261 -22.240 1.00 89.38 207 LEU A N 1
ATOM 1705 C CA . LEU A 1 207 ? 1.333 3.844 -22.410 1.00 89.38 207 LEU A CA 1
ATOM 1706 C C . LEU A 1 207 ? 2.059 3.640 -23.744 1.00 89.38 207 LEU A C 1
ATOM 1708 O O . LEU A 1 207 ? 1.542 4.021 -24.787 1.00 89.38 207 LEU A O 1
ATOM 1712 N N . LEU A 1 208 ? 3.241 3.031 -23.710 1.00 86.38 208 LEU A N 1
ATOM 1713 C CA . LEU A 1 208 ? 4.044 2.735 -24.897 1.00 86.38 208 LEU A CA 1
ATOM 1714 C C . LEU A 1 208 ? 3.903 1.265 -25.297 1.00 86.38 208 LEU A C 1
ATOM 1716 O O . LEU A 1 208 ? 3.674 0.966 -26.466 1.00 86.38 208 LEU A O 1
ATOM 1720 N N . SER A 1 209 ? 3.983 0.350 -24.327 1.00 88.44 209 SER A N 1
ATOM 1721 C CA . SER A 1 209 ? 3.798 -1.086 -24.551 1.00 88.44 209 SER A CA 1
ATOM 1722 C C . SER A 1 209 ? 3.331 -1.813 -23.291 1.00 88.44 209 SER A C 1
ATOM 1724 O O . SER A 1 209 ? 3.476 -1.321 -22.171 1.00 88.44 209 SER A O 1
ATOM 1726 N N . GLU A 1 210 ? 2.794 -3.013 -23.479 1.00 94.38 210 GLU A N 1
ATOM 1727 C CA . GLU A 1 210 ? 2.462 -3.968 -22.425 1.00 94.38 210 GLU A CA 1
ATOM 1728 C C . GLU A 1 210 ? 2.879 -5.364 -22.897 1.00 94.38 210 GLU A C 1
ATOM 1730 O O . GLU A 1 210 ? 2.840 -5.664 -24.093 1.00 94.38 210 GLU A O 1
ATOM 1735 N N . ALA A 1 211 ? 3.305 -6.209 -21.962 1.00 92.81 211 ALA A N 1
ATOM 1736 C CA . ALA A 1 211 ? 3.504 -7.626 -22.217 1.00 92.81 211 ALA A CA 1
ATOM 1737 C C . ALA A 1 211 ? 3.132 -8.448 -20.982 1.00 92.81 211 ALA A C 1
ATOM 1739 O O . ALA A 1 211 ? 3.345 -8.032 -19.838 1.00 92.81 211 ALA A O 1
ATOM 1740 N N . ARG A 1 212 ? 2.600 -9.645 -21.215 1.00 96.06 212 ARG A N 1
ATOM 1741 C CA . ARG A 1 212 ? 2.246 -10.597 -20.160 1.00 96.06 212 ARG A CA 1
ATOM 1742 C C . ARG A 1 212 ? 3.222 -11.757 -20.122 1.00 96.06 212 ARG A C 1
ATOM 1744 O O . ARG A 1 212 ? 3.796 -12.105 -21.152 1.00 96.06 212 ARG A O 1
ATOM 1751 N N . SER A 1 213 ? 3.413 -12.332 -18.938 1.00 96.62 213 SER A N 1
ATOM 1752 C CA . SER A 1 213 ? 4.198 -13.558 -18.803 1.00 96.62 213 SER A CA 1
ATOM 1753 C C . SER A 1 213 ? 3.536 -14.702 -19.584 1.00 96.62 213 SER A C 1
ATOM 1755 O O . SER A 1 213 ? 2.319 -14.669 -19.788 1.00 96.62 213 SER A O 1
ATOM 1757 N N . PRO A 1 214 ? 4.294 -15.733 -20.001 1.00 97.06 214 PRO A N 1
ATOM 1758 C CA . PRO A 1 214 ? 3.738 -16.886 -20.714 1.00 97.06 214 PRO A CA 1
ATOM 1759 C C . PRO A 1 214 ? 2.565 -17.575 -19.996 1.00 97.06 214 PRO A C 1
ATOM 1761 O O . PRO A 1 214 ? 1.643 -18.058 -20.644 1.00 97.06 214 PRO A O 1
ATOM 1764 N N . ASP A 1 215 ? 2.566 -17.592 -18.661 1.00 94.75 215 ASP A N 1
ATOM 1765 C CA . ASP A 1 215 ? 1.473 -18.117 -17.829 1.00 94.75 215 ASP A CA 1
ATOM 1766 C C . ASP A 1 215 ? 0.304 -17.136 -17.603 1.00 94.75 215 ASP A C 1
ATOM 1768 O O . ASP A 1 215 ? -0.651 -17.471 -16.901 1.00 94.75 215 ASP A O 1
ATOM 1772 N N . ASN A 1 216 ? 0.372 -15.930 -18.173 1.00 93.38 216 ASN A N 1
ATOM 1773 C CA . ASN A 1 216 ? -0.613 -14.853 -18.061 1.00 93.38 216 ASN A CA 1
ATOM 1774 C C . ASN A 1 216 ? -0.844 -14.315 -16.630 1.00 93.38 216 ASN A C 1
ATOM 1776 O O . ASN A 1 216 ? -1.818 -13.597 -16.389 1.00 93.38 216 ASN A O 1
ATOM 1780 N N . ARG A 1 217 ? 0.034 -14.642 -15.670 1.00 94.12 217 ARG A N 1
ATOM 1781 C CA . ARG A 1 217 ? -0.105 -14.248 -14.254 1.00 94.12 217 ARG A CA 1
ATOM 1782 C C . ARG A 1 217 ? 0.577 -12.933 -13.903 1.00 94.12 217 ARG A C 1
ATOM 1784 O O . ARG A 1 217 ? 0.280 -12.362 -12.856 1.00 94.12 217 ARG A O 1
ATOM 1791 N N . ARG A 1 218 ? 1.496 -12.466 -14.745 1.00 94.81 218 ARG A N 1
ATOM 1792 C CA . ARG A 1 218 ? 2.313 -11.273 -14.517 1.00 94.81 218 ARG A CA 1
ATOM 1793 C C . ARG A 1 218 ? 2.239 -10.363 -15.726 1.00 94.81 218 ARG A C 1
ATOM 1795 O O . ARG A 1 218 ? 1.962 -10.798 -16.846 1.00 94.81 218 ARG A O 1
ATOM 1802 N N . GLN A 1 219 ? 2.509 -9.091 -15.494 1.00 97.50 219 GLN A N 1
ATOM 1803 C CA . GLN A 1 219 ? 2.425 -8.076 -16.529 1.00 97.50 219 GLN A CA 1
ATOM 1804 C C . GLN A 1 219 ? 3.573 -7.087 -16.370 1.00 97.50 219 GLN A C 1
ATOM 1806 O O . GLN A 1 219 ? 3.954 -6.738 -15.257 1.00 97.50 219 GLN A O 1
ATOM 1811 N N . ILE A 1 220 ? 4.113 -6.631 -17.493 1.00 97.81 220 ILE A N 1
ATOM 1812 C CA . ILE A 1 220 ? 4.995 -5.470 -17.562 1.00 97.81 220 ILE A CA 1
ATOM 1813 C C . ILE A 1 220 ? 4.358 -4.417 -18.454 1.00 97.81 220 ILE A C 1
ATOM 1815 O O . ILE A 1 220 ? 3.618 -4.737 -19.386 1.00 97.81 220 ILE A O 1
ATOM 1819 N N . MET A 1 221 ? 4.646 -3.156 -18.165 1.00 96.81 221 MET A N 1
ATOM 1820 C CA . MET A 1 221 ? 4.169 -2.021 -18.940 1.00 96.81 221 MET A CA 1
ATOM 1821 C C . MET A 1 221 ? 5.290 -1.014 -19.100 1.00 96.81 221 MET A C 1
ATOM 1823 O O . MET A 1 221 ? 5.902 -0.620 -18.108 1.00 96.81 221 MET A O 1
ATOM 1827 N N . THR A 1 222 ? 5.491 -0.547 -20.324 1.00 94.88 222 THR A N 1
ATOM 1828 C CA . THR A 1 222 ? 6.344 0.602 -20.601 1.00 94.88 222 THR A CA 1
ATOM 1829 C C . THR A 1 222 ? 5.460 1.827 -20.753 1.00 94.88 222 THR A C 1
ATOM 1831 O O . THR A 1 222 ? 4.507 1.816 -21.535 1.00 94.88 222 THR A O 1
ATOM 1834 N N . ARG A 1 223 ? 5.750 2.887 -20.005 1.00 94.69 223 ARG A N 1
ATOM 1835 C CA . ARG A 1 223 ? 4.991 4.140 -20.019 1.00 94.69 223 ARG A CA 1
ATOM 1836 C C . ARG A 1 223 ? 5.933 5.326 -20.096 1.00 94.69 223 ARG A C 1
ATOM 1838 O O . ARG A 1 223 ? 7.098 5.228 -19.733 1.00 94.69 223 ARG A O 1
ATOM 1845 N N . THR A 1 224 ? 5.419 6.460 -20.539 1.00 91.75 224 THR A N 1
ATOM 1846 C CA . THR A 1 224 ? 6.075 7.752 -20.400 1.00 91.75 224 THR A CA 1
ATOM 1847 C C . THR A 1 224 ? 5.203 8.680 -19.567 1.00 91.75 224 THR A C 1
ATOM 1849 O O . THR A 1 224 ? 3.980 8.681 -19.704 1.00 91.75 224 THR A O 1
ATOM 1852 N N . ASN A 1 225 ? 5.821 9.452 -18.679 1.00 89.44 225 ASN A N 1
ATOM 1853 C CA . ASN A 1 225 ? 5.141 10.482 -17.906 1.00 89.44 225 ASN A CA 1
ATOM 1854 C C . ASN A 1 225 ? 5.867 11.822 -18.050 1.00 89.44 225 ASN A C 1
ATOM 1856 O O . ASN A 1 225 ? 7.002 11.887 -18.526 1.00 89.44 225 ASN A O 1
ATOM 1860 N N . GLY A 1 226 ? 5.199 12.888 -17.613 1.00 86.25 226 GLY A N 1
ATOM 1861 C CA . GLY A 1 226 ? 5.766 14.228 -17.626 1.00 86.25 226 GLY A CA 1
ATOM 1862 C C . GLY A 1 226 ? 5.859 14.829 -19.027 1.00 86.25 226 GLY A C 1
ATOM 1863 O O . GLY A 1 226 ? 5.309 14.327 -20.005 1.00 86.25 226 GLY A O 1
ATOM 1864 N N . SER A 1 227 ? 6.541 15.965 -19.107 1.00 81.19 227 SER A N 1
ATOM 1865 C CA . SER A 1 227 ? 6.759 16.689 -20.354 1.00 81.19 227 SER A CA 1
ATOM 1866 C C . SER A 1 227 ? 8.153 17.298 -20.364 1.00 81.19 227 SER A C 1
ATOM 1868 O O . SER A 1 227 ? 8.693 17.625 -19.304 1.00 81.19 227 SER A O 1
ATOM 1870 N N . THR A 1 228 ? 8.690 17.501 -21.568 1.00 82.44 228 THR A N 1
ATOM 1871 C CA . THR A 1 228 ? 9.943 18.228 -21.817 1.00 82.44 228 THR A CA 1
ATOM 1872 C C . THR A 1 228 ? 11.128 17.661 -21.020 1.00 82.44 228 THR A C 1
ATOM 1874 O O . THR A 1 228 ? 11.485 16.500 -21.201 1.00 82.44 228 THR A O 1
ATOM 1877 N N . GLN A 1 229 ? 11.755 18.466 -20.162 1.00 84.12 229 GLN A N 1
ATOM 1878 C CA . GLN A 1 229 ? 12.979 18.127 -19.430 1.00 84.12 229 GLN A CA 1
ATOM 1879 C C . GLN A 1 229 ? 12.733 17.201 -18.232 1.00 84.12 229 GLN A C 1
ATOM 1881 O O . GLN A 1 229 ? 13.667 16.561 -17.761 1.00 84.12 229 GLN A O 1
ATOM 1886 N N . ASN A 1 230 ? 11.484 17.111 -17.768 1.00 88.12 230 ASN A N 1
ATOM 1887 C CA . ASN A 1 230 ? 11.081 16.259 -16.646 1.00 88.12 230 ASN A CA 1
ATOM 1888 C C . ASN A 1 230 ? 10.344 15.002 -17.119 1.00 88.12 230 ASN A C 1
ATOM 1890 O O . ASN A 1 230 ? 9.670 14.353 -16.324 1.00 88.12 230 ASN A O 1
ATOM 1894 N N . ALA A 1 231 ? 10.398 14.702 -18.418 1.00 90.69 231 ALA A N 1
ATOM 1895 C CA . ALA A 1 231 ? 9.771 13.506 -18.940 1.00 90.69 231 ALA A CA 1
ATOM 1896 C C . ALA A 1 231 ? 10.566 12.262 -18.542 1.00 90.69 231 ALA A C 1
ATOM 1898 O O . ALA A 1 231 ? 11.797 12.258 -18.609 1.00 90.69 231 ALA A O 1
ATOM 1899 N N . LEU A 1 232 ? 9.852 11.204 -18.182 1.00 95.75 232 LEU A N 1
ATOM 1900 C CA . LEU A 1 232 ? 10.418 9.902 -17.856 1.00 95.75 232 LEU A CA 1
ATOM 1901 C C . LEU A 1 232 ? 9.827 8.853 -18.791 1.00 95.75 232 LEU A C 1
ATOM 1903 O O . LEU A 1 232 ? 8.664 8.951 -19.189 1.00 95.75 232 LEU A O 1
ATOM 1907 N N . THR A 1 233 ? 10.618 7.843 -19.132 1.00 94.38 233 THR A N 1
ATOM 1908 C CA . THR A 1 233 ? 10.135 6.595 -19.720 1.00 94.38 233 THR A CA 1
ATOM 1909 C C . THR A 1 233 ? 10.480 5.465 -18.761 1.00 94.38 233 THR A C 1
ATOM 1911 O O . THR A 1 233 ? 11.650 5.246 -18.444 1.00 94.38 233 THR A O 1
ATOM 1914 N N . GLU A 1 234 ? 9.458 4.769 -18.282 1.00 97.38 234 GLU A N 1
ATOM 1915 C CA . GLU A 1 234 ? 9.555 3.763 -17.232 1.00 97.38 234 GLU A CA 1
ATOM 1916 C C . GLU A 1 234 ? 9.024 2.410 -17.696 1.00 97.38 234 GLU A C 1
ATOM 1918 O O . GLU A 1 234 ? 8.078 2.331 -18.479 1.00 97.38 234 GLU A O 1
ATOM 1923 N N . VAL A 1 235 ? 9.614 1.343 -17.168 1.00 98.06 235 VAL A N 1
ATOM 1924 C CA . VAL A 1 235 ? 9.113 -0.025 -17.241 1.00 98.06 235 VAL A CA 1
ATOM 1925 C C . VAL A 1 235 ? 8.674 -0.408 -15.837 1.00 98.06 235 VAL A C 1
ATOM 1927 O O . VAL A 1 235 ? 9.484 -0.453 -14.912 1.00 98.06 235 VAL A O 1
ATOM 1930 N N . SER A 1 236 ? 7.387 -0.689 -15.676 1.00 98.00 236 SER A N 1
ATOM 1931 C CA . SER A 1 236 ? 6.809 -1.179 -14.428 1.00 98.00 236 SER A CA 1
ATOM 1932 C C . SER A 1 236 ? 6.399 -2.636 -14.557 1.00 98.00 236 SER A C 1
ATOM 1934 O O . SER A 1 236 ? 5.956 -3.068 -15.619 1.00 98.00 236 SER A O 1
ATOM 1936 N N . ILE A 1 237 ? 6.501 -3.375 -13.459 1.00 98.06 237 ILE A N 1
ATOM 1937 C CA . ILE A 1 237 ? 6.014 -4.748 -13.329 1.00 98.06 237 ILE A CA 1
ATOM 1938 C C . ILE A 1 237 ? 4.803 -4.782 -12.399 1.00 98.06 237 ILE A C 1
ATOM 1940 O O . ILE A 1 237 ? 4.749 -4.039 -11.420 1.00 98.06 237 ILE A O 1
ATOM 1944 N N . LEU A 1 238 ? 3.845 -5.652 -12.698 1.00 97.06 238 LEU A N 1
ATOM 1945 C CA . LEU A 1 238 ? 2.699 -5.986 -11.865 1.00 97.06 238 LEU A CA 1
ATOM 1946 C C . LEU A 1 238 ? 2.784 -7.469 -11.488 1.00 97.06 238 LEU A C 1
ATOM 1948 O O . LEU A 1 238 ? 2.781 -8.346 -12.357 1.00 97.06 238 LEU A O 1
ATOM 1952 N N . LEU A 1 239 ? 2.852 -7.716 -10.183 1.00 94.69 239 LEU A N 1
ATOM 1953 C CA . LEU A 1 239 ? 2.890 -9.021 -9.531 1.00 94.69 239 LEU A CA 1
ATOM 1954 C C . LEU A 1 239 ? 1.720 -9.138 -8.543 1.00 94.69 239 LEU A C 1
ATOM 1956 O O . LEU A 1 239 ? 0.978 -8.184 -8.306 1.00 94.69 239 LEU A O 1
ATOM 1960 N N . LYS A 1 240 ? 1.570 -10.309 -7.914 1.00 90.06 240 LYS A N 1
ATOM 1961 C CA . LYS A 1 240 ? 0.491 -10.574 -6.948 1.00 90.06 240 LYS A CA 1
ATOM 1962 C C . LYS A 1 240 ? 0.463 -9.578 -5.779 1.00 90.06 240 LYS A C 1
ATOM 1964 O O . LYS A 1 240 ? -0.616 -9.196 -5.341 1.00 90.06 240 LYS A O 1
ATOM 1969 N N . GLY A 1 241 ? 1.625 -9.188 -5.252 1.00 86.50 241 GLY A N 1
ATOM 1970 C CA . GLY A 1 241 ? 1.726 -8.269 -4.113 1.00 86.50 241 GLY A CA 1
ATOM 1971 C C . GLY A 1 241 ? 1.641 -6.786 -4.468 1.00 86.50 241 GLY A C 1
ATOM 1972 O O . GLY A 1 241 ? 1.576 -5.963 -3.558 1.00 86.50 241 GLY A O 1
ATOM 1973 N N . GLY A 1 242 ? 1.619 -6.432 -5.755 1.00 91.69 242 GLY A N 1
ATOM 1974 C CA . GLY A 1 242 ? 1.504 -5.048 -6.199 1.00 91.69 242 GLY A CA 1
ATOM 1975 C C . GLY A 1 242 ? 2.267 -4.767 -7.485 1.00 91.69 242 GLY A C 1
ATOM 1976 O O . GLY A 1 242 ? 2.625 -5.669 -8.240 1.00 91.69 242 GLY A O 1
ATOM 1977 N N . SER A 1 243 ? 2.518 -3.486 -7.736 1.00 95.25 243 SER A N 1
ATOM 1978 C CA . SER A 1 243 ? 3.269 -3.022 -8.899 1.00 95.25 243 SER A CA 1
ATOM 1979 C C . SER A 1 243 ? 4.392 -2.081 -8.504 1.00 95.25 243 SER A C 1
ATOM 1981 O O . SER A 1 243 ? 4.266 -1.349 -7.524 1.00 95.25 243 SER A O 1
ATOM 1983 N N . GLY A 1 244 ? 5.446 -2.026 -9.312 1.00 95.44 244 GLY A N 1
ATOM 1984 C CA . GLY A 1 244 ? 6.477 -1.006 -9.165 1.00 95.44 244 GLY A CA 1
ATOM 1985 C C . GLY A 1 244 ? 7.362 -0.860 -10.391 1.00 95.44 244 GLY A C 1
ATOM 1986 O O . GLY A 1 244 ? 7.391 -1.728 -11.265 1.00 95.44 244 GLY A O 1
ATOM 1987 N N . CYS A 1 245 ? 8.066 0.266 -10.443 1.00 97.44 245 CYS A N 1
ATOM 1988 C CA . CYS A 1 245 ? 9.008 0.583 -11.503 1.00 97.44 245 CYS A CA 1
ATOM 1989 C C . CYS A 1 245 ? 10.270 -0.275 -11.350 1.00 97.44 245 CYS A C 1
ATOM 1991 O O . CYS A 1 245 ? 10.892 -0.272 -10.293 1.00 97.44 245 CYS A O 1
ATOM 1993 N N . ILE A 1 246 ? 10.631 -1.021 -12.394 1.00 98.38 246 ILE A N 1
ATOM 1994 C CA . ILE A 1 246 ? 11.844 -1.852 -12.442 1.00 98.38 246 ILE A CA 1
ATOM 1995 C C . ILE A 1 246 ? 12.967 -1.205 -13.258 1.00 98.38 246 ILE A C 1
ATOM 1997 O O . ILE A 1 246 ? 14.132 -1.560 -13.090 1.00 98.38 246 ILE A O 1
ATOM 2001 N N . TYR A 1 247 ? 12.630 -0.234 -14.107 1.00 98.56 247 TYR A N 1
ATOM 2002 C CA . TYR A 1 247 ? 13.584 0.563 -14.868 1.00 98.56 247 TYR A CA 1
ATOM 2003 C C . TYR A 1 247 ? 12.986 1.930 -15.208 1.00 98.56 247 TYR A C 1
ATOM 2005 O O . TYR A 1 247 ? 11.847 1.998 -15.662 1.00 98.56 247 TYR A O 1
ATOM 2013 N N . CYS A 1 248 ? 13.742 3.012 -15.045 1.00 98.00 248 CYS A N 1
ATOM 2014 C CA . CYS A 1 248 ? 13.309 4.367 -15.387 1.00 98.00 248 CYS A CA 1
ATOM 2015 C C . CYS A 1 248 ? 14.464 5.168 -15.980 1.00 98.00 248 CYS A C 1
ATOM 2017 O O . CYS A 1 248 ? 15.544 5.224 -15.391 1.00 98.00 248 CYS A O 1
ATOM 2019 N N . ALA A 1 249 ? 14.225 5.825 -17.112 1.00 97.44 249 ALA A N 1
ATOM 2020 C CA . ALA A 1 249 ? 15.187 6.713 -17.750 1.00 97.44 249 ALA A CA 1
ATOM 2021 C C . ALA A 1 249 ? 14.561 8.065 -18.110 1.00 97.44 249 ALA A C 1
ATOM 2023 O O . ALA A 1 249 ? 13.379 8.152 -18.453 1.00 97.44 249 ALA A O 1
ATOM 2024 N N . LYS A 1 250 ? 15.373 9.126 -18.075 1.00 96.19 250 LYS A N 1
ATOM 2025 C CA . LYS A 1 250 ? 14.943 10.483 -18.430 1.00 96.19 250 LYS A CA 1
ATOM 2026 C C . LYS A 1 250 ? 14.779 10.628 -19.934 1.00 96.19 250 LYS A C 1
ATOM 2028 O O . LYS A 1 250 ? 15.729 10.456 -20.695 1.00 96.19 250 LYS A O 1
ATOM 2033 N N . GLY A 1 251 ? 13.579 11.001 -20.348 1.00 90.12 251 GLY A N 1
ATOM 2034 C CA . GLY A 1 251 ? 13.212 11.246 -21.734 1.00 90.12 251 GLY A CA 1
ATOM 2035 C C . GLY A 1 251 ? 11.751 10.912 -22.006 1.00 90.12 251 GLY A C 1
ATOM 2036 O O . GLY A 1 251 ? 11.141 10.083 -21.332 1.00 90.12 251 GLY A O 1
ATOM 2037 N N . THR A 1 252 ? 11.185 11.564 -23.021 1.00 86.94 252 THR A N 1
ATOM 2038 C CA . THR A 1 252 ? 9.820 11.277 -23.481 1.00 86.94 252 THR A CA 1
ATOM 2039 C C . THR A 1 252 ? 9.864 10.155 -24.508 1.00 86.94 252 THR A C 1
ATOM 2041 O O . THR A 1 252 ? 10.609 10.269 -25.479 1.00 86.94 252 THR A O 1
ATOM 2044 N N . SER A 1 253 ? 9.031 9.125 -24.340 1.00 85.62 253 SER A N 1
ATOM 2045 C CA . SER A 1 253 ? 8.855 8.054 -25.338 1.00 85.62 253 SER A CA 1
ATOM 2046 C C . SER A 1 253 ? 10.173 7.438 -25.830 1.00 85.62 253 SER A C 1
ATOM 2048 O O . SER A 1 253 ? 10.362 7.229 -27.031 1.00 85.62 253 SER A O 1
ATOM 2050 N N . LEU A 1 254 ? 11.111 7.179 -24.913 1.00 85.19 254 LEU A N 1
ATOM 2051 C CA . LEU A 1 254 ? 12.362 6.517 -25.275 1.00 85.19 254 LEU A CA 1
ATOM 2052 C C . LEU A 1 254 ? 12.050 5.131 -25.874 1.00 85.19 254 LEU A C 1
ATOM 2054 O O . LEU A 1 254 ? 11.157 4.451 -25.365 1.00 85.19 254 LEU A O 1
ATOM 2058 N N . PRO A 1 255 ? 12.766 4.684 -26.925 1.00 89.62 255 PRO A N 1
ATOM 2059 C CA . PRO A 1 255 ? 12.562 3.388 -27.580 1.00 89.62 255 PRO A CA 1
ATOM 2060 C C . PRO A 1 255 ? 13.074 2.210 -26.727 1.00 89.62 255 PRO A C 1
ATOM 2062 O O . PRO A 1 255 ? 13.885 1.405 -27.179 1.00 89.62 255 PRO A O 1
ATOM 2065 N N . ILE A 1 256 ? 12.603 2.124 -25.485 1.00 91.00 256 ILE A N 1
ATOM 2066 C CA . ILE A 1 256 ? 12.855 1.030 -24.553 1.00 91.00 256 ILE A CA 1
ATOM 2067 C C . ILE A 1 256 ? 11.868 -0.089 -24.864 1.00 91.00 256 ILE A C 1
ATOM 2069 O O . ILE A 1 256 ? 10.654 0.134 -24.893 1.00 91.00 256 ILE A O 1
ATOM 2073 N N . LYS A 1 257 ? 12.377 -1.303 -25.069 1.00 93.94 257 LYS A N 1
ATOM 2074 C CA . LYS A 1 257 ? 11.536 -2.497 -25.204 1.00 93.94 257 LYS A CA 1
ATOM 2075 C C . LYS A 1 257 ? 11.644 -3.325 -23.942 1.00 93.94 257 LYS A C 1
ATOM 2077 O O . LYS A 1 257 ? 12.737 -3.521 -23.426 1.00 93.94 257 LYS A O 1
ATOM 2082 N N . ALA A 1 258 ? 10.516 -3.843 -23.482 1.00 96.56 258 ALA A N 1
ATOM 2083 C CA . ALA A 1 258 ? 10.470 -4.754 -22.354 1.00 96.56 258 ALA A CA 1
ATOM 2084 C C . ALA A 1 258 ? 9.582 -5.947 -22.710 1.00 96.56 258 ALA A C 1
ATOM 2086 O O . ALA A 1 258 ? 8.477 -5.756 -23.223 1.00 96.56 258 ALA A O 1
ATOM 2087 N N . TYR A 1 259 ? 10.064 -7.164 -22.467 1.00 97.56 259 TYR A N 1
ATOM 2088 C CA . TYR A 1 259 ? 9.334 -8.404 -22.745 1.00 97.56 259 TYR A CA 1
ATOM 2089 C C . TYR A 1 259 ? 9.695 -9.507 -21.751 1.00 97.56 259 TYR A C 1
ATOM 2091 O O . TYR A 1 259 ? 10.728 -9.461 -21.083 1.00 97.56 259 TYR A O 1
ATOM 2099 N N . TRP A 1 260 ? 8.832 -10.515 -21.664 1.00 98.19 260 TRP A N 1
ATOM 2100 C CA . TRP A 1 260 ? 9.087 -11.722 -20.887 1.00 98.19 260 TRP A CA 1
ATOM 2101 C C . TRP A 1 260 ? 9.883 -12.719 -21.725 1.00 98.19 260 TRP A C 1
ATOM 2103 O O . TRP A 1 260 ? 9.463 -13.090 -22.819 1.00 98.19 260 TRP A O 1
ATOM 2113 N N . LYS A 1 261 ? 11.031 -13.158 -21.210 1.00 97.75 261 LYS A N 1
ATOM 2114 C CA . LYS A 1 261 ? 11.822 -14.253 -21.793 1.00 97.75 261 LYS A CA 1
ATOM 2115 C C . LYS A 1 261 ? 11.274 -15.615 -21.369 1.00 97.75 261 LYS A C 1
ATOM 2117 O O . LYS A 1 261 ? 11.262 -16.555 -22.155 1.00 97.75 261 LYS A O 1
ATOM 2122 N N . ASP A 1 262 ? 10.806 -15.693 -20.129 1.00 97.81 262 ASP A N 1
ATOM 2123 C CA . ASP A 1 262 ? 10.114 -16.829 -19.523 1.00 97.81 262 ASP A CA 1
ATOM 2124 C C . ASP A 1 262 ? 9.178 -16.309 -18.409 1.00 97.81 262 ASP A C 1
ATOM 2126 O O . ASP A 1 262 ? 8.938 -15.107 -18.317 1.00 97.81 262 ASP A O 1
ATOM 2130 N N . ASN A 1 263 ? 8.615 -17.181 -17.565 1.00 97.69 263 ASN A N 1
ATOM 2131 C CA . ASN A 1 263 ? 7.694 -16.763 -16.496 1.00 97.69 263 ASN A CA 1
ATOM 2132 C C . ASN A 1 263 ? 8.345 -15.928 -15.380 1.00 97.69 263 ASN A C 1
ATOM 2134 O O . ASN A 1 263 ? 7.630 -15.242 -14.655 1.00 97.69 263 ASN A O 1
ATOM 2138 N N . ASN A 1 264 ? 9.670 -15.981 -15.239 1.00 98.00 264 ASN A N 1
ATOM 2139 C CA . ASN A 1 264 ? 10.418 -15.397 -14.127 1.00 98.00 264 ASN A CA 1
ATOM 2140 C C . ASN A 1 264 ? 11.565 -14.484 -14.598 1.00 98.00 264 ASN A C 1
ATOM 2142 O O . ASN A 1 264 ? 12.387 -14.067 -13.784 1.00 98.00 264 ASN A O 1
ATOM 2146 N N . THR A 1 265 ? 11.636 -14.156 -15.890 1.00 98.69 265 THR A N 1
ATOM 2147 C CA . THR A 1 265 ? 12.686 -13.301 -16.451 1.00 98.69 265 THR A CA 1
ATOM 2148 C C . THR A 1 265 ? 12.093 -12.256 -17.385 1.00 98.69 265 THR A C 1
ATOM 2150 O O . THR A 1 265 ? 11.493 -12.586 -18.412 1.00 98.69 265 THR A O 1
ATOM 2153 N N . VAL A 1 266 ? 12.318 -10.987 -17.054 1.00 98.62 266 VAL A N 1
ATOM 2154 C CA . VAL A 1 266 ? 12.030 -9.834 -17.913 1.00 98.62 266 VAL A CA 1
ATOM 2155 C C . VAL A 1 266 ? 13.324 -9.391 -18.582 1.00 98.62 266 VAL A C 1
ATOM 2157 O O . VAL A 1 266 ? 14.358 -9.289 -17.926 1.00 98.62 266 VAL A O 1
ATOM 2160 N N . VAL A 1 267 ? 13.271 -9.105 -19.878 1.00 98.56 267 VAL A N 1
ATOM 2161 C CA . VAL A 1 267 ? 14.374 -8.500 -20.630 1.00 98.56 267 VAL A CA 1
ATOM 2162 C C . VAL A 1 267 ? 13.999 -7.066 -20.971 1.00 98.56 267 VAL A C 1
ATOM 2164 O O . VAL A 1 267 ? 12.905 -6.819 -21.480 1.00 98.56 267 VAL A O 1
ATOM 2167 N N . ILE A 1 268 ? 14.907 -6.130 -20.696 1.00 98.50 268 ILE A N 1
ATOM 2168 C CA . ILE A 1 268 ? 14.783 -4.712 -21.030 1.00 98.50 268 ILE A CA 1
ATOM 2169 C C . ILE A 1 268 ? 15.890 -4.345 -22.022 1.00 98.50 268 ILE A C 1
ATOM 2171 O O . ILE A 1 268 ? 17.075 -4.330 -21.684 1.00 98.50 268 ILE A O 1
ATOM 2175 N N . GLU A 1 269 ? 15.500 -4.038 -23.257 1.00 97.06 269 GLU A N 1
ATOM 2176 C CA . GLU A 1 269 ? 16.390 -3.488 -24.279 1.00 97.06 269 GLU A CA 1
ATOM 2177 C C . GLU A 1 269 ? 16.401 -1.965 -24.157 1.00 97.06 269 GLU A C 1
ATOM 2179 O O . GLU A 1 269 ? 15.358 -1.309 -24.241 1.00 97.06 269 GLU A O 1
ATOM 2184 N N . THR A 1 270 ? 17.586 -1.404 -23.940 1.00 97.06 270 THR A N 1
ATOM 2185 C CA . THR A 1 270 ? 17.798 0.023 -23.688 1.00 97.06 270 THR A CA 1
ATOM 2186 C C . THR A 1 270 ? 19.111 0.497 -24.315 1.00 97.06 270 THR A C 1
ATOM 2188 O O . THR A 1 270 ? 19.805 -0.272 -24.981 1.00 97.06 270 THR A O 1
ATOM 2191 N N . ARG A 1 271 ? 19.460 1.772 -24.129 1.00 94.75 271 ARG A N 1
ATOM 2192 C CA . ARG A 1 271 ? 20.688 2.366 -24.663 1.00 94.75 271 ARG A CA 1
ATOM 2193 C C . ARG A 1 271 ? 21.603 2.898 -23.573 1.00 94.75 271 ARG A C 1
ATOM 2195 O O . ARG A 1 271 ? 21.127 3.407 -22.557 1.00 94.75 271 ARG A O 1
ATOM 2202 N N . LYS A 1 272 ? 22.914 2.823 -23.812 1.00 95.81 272 LYS A N 1
ATOM 2203 C CA . LYS A 1 272 ? 23.945 3.241 -22.841 1.00 95.81 272 LYS A CA 1
ATOM 2204 C C . LYS A 1 272 ? 23.948 4.739 -22.570 1.00 95.81 272 LYS A C 1
ATOM 2206 O O . LYS A 1 272 ? 24.347 5.159 -21.490 1.00 95.81 272 LYS A O 1
ATOM 2211 N N . GLU A 1 273 ? 23.528 5.545 -23.541 1.00 96.50 273 GLU A N 1
ATOM 2212 C CA . GLU A 1 273 ? 23.506 7.002 -23.415 1.00 96.50 273 GLU A CA 1
ATOM 2213 C C . GLU A 1 273 ? 22.345 7.544 -22.568 1.00 96.50 273 GLU A C 1
ATOM 2215 O O . GLU A 1 273 ? 22.308 8.743 -22.285 1.00 96.50 273 GLU A O 1
ATOM 2220 N N . TYR A 1 274 ? 21.378 6.708 -22.178 1.00 96.31 274 TYR A N 1
ATOM 2221 C CA . TYR A 1 274 ? 20.245 7.165 -21.380 1.00 96.31 274 TYR A CA 1
ATOM 2222 C C . TYR A 1 274 ? 20.659 7.494 -19.948 1.00 96.31 274 TYR A C 1
ATOM 2224 O O . TYR A 1 274 ? 21.419 6.773 -19.308 1.00 96.31 274 TYR A O 1
ATOM 2232 N N . ILE A 1 275 ? 20.106 8.588 -19.421 1.00 96.62 275 ILE A N 1
ATOM 2233 C CA . ILE A 1 275 ? 20.252 8.945 -18.010 1.00 96.62 275 ILE A CA 1
ATOM 2234 C C . ILE A 1 275 ? 19.231 8.115 -17.233 1.00 96.62 275 ILE A C 1
ATOM 2236 O O . ILE A 1 275 ? 18.032 8.393 -17.292 1.00 96.62 275 ILE A O 1
ATOM 2240 N N . VAL A 1 276 ? 19.711 7.073 -16.558 1.00 97.44 276 VAL A N 1
ATOM 2241 C CA . VAL A 1 276 ? 18.885 6.098 -15.835 1.00 97.44 276 VAL A CA 1
ATOM 2242 C C . VAL A 1 276 ? 18.745 6.508 -14.369 1.00 97.44 276 VAL A C 1
ATOM 2244 O O . VAL A 1 276 ? 19.750 6.672 -13.682 1.00 97.44 276 VAL A O 1
ATOM 2247 N N . ASP A 1 277 ? 17.504 6.650 -13.900 1.00 96.31 277 ASP A N 1
ATOM 2248 C CA . ASP A 1 277 ? 17.176 6.981 -12.505 1.00 96.31 277 ASP A CA 1
ATOM 2249 C C . ASP A 1 277 ? 16.919 5.721 -11.664 1.00 96.31 277 ASP A C 1
ATOM 2251 O O . ASP A 1 277 ? 17.296 5.663 -10.496 1.00 96.31 277 ASP A O 1
ATOM 2255 N N . ILE A 1 278 ? 16.281 4.702 -12.251 1.00 97.56 278 ILE A N 1
ATOM 2256 C CA . ILE A 1 278 ? 15.969 3.428 -11.589 1.00 97.56 278 ILE A CA 1
ATOM 2257 C C . ILE A 1 278 ? 16.437 2.293 -12.489 1.00 97.56 278 ILE A C 1
ATOM 2259 O O . ILE A 1 278 ? 16.145 2.285 -13.685 1.00 97.56 278 ILE A O 1
ATOM 2263 N N . ARG A 1 279 ? 17.132 1.317 -11.908 1.00 98.00 279 ARG A N 1
ATOM 2264 C CA . ARG A 1 279 ? 17.560 0.100 -12.595 1.00 98.00 279 ARG A CA 1
ATOM 2265 C C . ARG A 1 279 ? 17.642 -1.041 -11.598 1.00 98.00 279 ARG A C 1
ATOM 2267 O O . ARG A 1 279 ? 18.611 -1.118 -10.851 1.00 98.00 279 ARG A O 1
ATOM 2274 N N . HIS A 1 280 ? 16.639 -1.907 -11.615 1.00 98.50 280 HIS A N 1
ATOM 2275 C CA . HIS A 1 280 ? 16.610 -3.080 -10.755 1.00 98.50 280 HIS A CA 1
ATOM 2276 C C . HIS A 1 280 ? 17.051 -4.337 -11.495 1.00 98.50 280 HIS A C 1
ATOM 2278 O O . HIS A 1 280 ? 16.766 -4.492 -12.679 1.00 98.50 280 HIS A O 1
ATOM 2284 N N . GLU A 1 281 ? 17.741 -5.245 -10.817 1.00 98.38 281 GLU A N 1
ATOM 2285 C CA . GLU A 1 281 ? 18.174 -6.532 -11.382 1.00 98.38 281 GLU A CA 1
ATOM 2286 C C . GLU A 1 281 ? 17.236 -7.670 -10.980 1.00 98.38 281 GLU A C 1
ATOM 2288 O O . GLU A 1 281 ? 17.158 -8.711 -11.641 1.00 98.38 281 GLU A O 1
ATOM 2293 N N . LYS A 1 282 ? 16.504 -7.484 -9.883 1.00 98.25 282 LYS A N 1
ATOM 2294 C CA . LYS A 1 282 ? 15.580 -8.468 -9.344 1.00 98.25 282 LYS A CA 1
ATOM 2295 C C . LYS A 1 282 ? 14.424 -7.793 -8.627 1.00 98.25 282 LYS A C 1
ATOM 2297 O O . LYS A 1 282 ? 14.614 -6.886 -7.823 1.00 98.25 282 LYS A O 1
ATOM 2302 N N . VAL A 1 283 ? 13.232 -8.333 -8.825 1.00 97.94 283 VAL A N 1
ATOM 2303 C CA . VAL A 1 283 ? 12.044 -7.993 -8.045 1.00 97.94 283 VAL A CA 1
ATOM 2304 C C . VAL A 1 283 ? 11.449 -9.263 -7.450 1.00 97.94 283 VAL A C 1
ATOM 2306 O O . VAL A 1 283 ? 11.408 -10.311 -8.093 1.00 97.94 283 VAL A O 1
ATOM 2309 N N . ARG A 1 284 ? 11.020 -9.191 -6.194 1.00 96.94 284 ARG A N 1
ATOM 2310 C CA . ARG A 1 284 ? 10.363 -10.281 -5.477 1.00 96.94 284 ARG A CA 1
ATOM 2311 C C . ARG A 1 284 ? 9.032 -9.807 -4.915 1.00 96.94 284 ARG A C 1
ATOM 2313 O O . ARG A 1 284 ? 8.954 -8.711 -4.371 1.00 96.94 284 ARG A O 1
ATOM 2320 N N . SER A 1 285 ? 8.018 -10.655 -4.999 1.00 93.88 285 SER A N 1
ATOM 2321 C CA . SER A 1 285 ? 6.715 -10.465 -4.370 1.00 93.88 285 SER A CA 1
ATOM 2322 C C . SER A 1 285 ? 6.315 -11.760 -3.671 1.00 93.88 285 SER A C 1
ATOM 2324 O O . SER A 1 285 ? 5.955 -12.737 -4.328 1.00 93.88 285 SER A O 1
ATOM 2326 N N . PHE A 1 286 ? 6.413 -11.793 -2.339 1.00 89.81 286 PHE A N 1
ATOM 2327 C CA . PHE A 1 286 ? 6.306 -13.036 -1.563 1.00 89.81 286 PHE A CA 1
ATOM 2328 C C . PHE A 1 286 ? 7.299 -14.107 -2.070 1.00 89.81 286 PHE A C 1
ATOM 2330 O O . PHE A 1 286 ? 8.508 -13.868 -2.069 1.00 89.81 286 PHE A O 1
ATOM 2337 N N . GLU A 1 287 ? 6.797 -15.257 -2.528 1.00 90.75 287 GLU A N 1
ATOM 2338 C CA . GLU A 1 287 ? 7.586 -16.359 -3.101 1.00 90.75 287 GLU A CA 1
ATOM 2339 C C . GLU A 1 287 ? 7.911 -16.171 -4.593 1.00 90.75 287 GLU A C 1
ATOM 2341 O O . GLU A 1 287 ? 8.708 -16.920 -5.155 1.00 90.75 287 GLU A O 1
ATOM 2346 N N . ASP A 1 288 ? 7.293 -15.191 -5.258 1.00 93.00 288 ASP A N 1
ATOM 2347 C CA . ASP A 1 288 ? 7.503 -14.939 -6.682 1.00 93.00 288 ASP A CA 1
ATOM 2348 C C . ASP A 1 288 ? 8.760 -14.092 -6.888 1.00 93.00 288 ASP A C 1
ATOM 2350 O O . ASP A 1 288 ? 8.879 -13.004 -6.323 1.00 93.00 288 ASP A O 1
ATOM 2354 N N . VAL A 1 289 ? 9.705 -14.580 -7.691 1.00 97.50 289 VAL A N 1
ATOM 2355 C CA . VAL A 1 289 ? 10.984 -13.910 -7.952 1.00 97.50 289 VAL A CA 1
ATOM 2356 C C . VAL A 1 289 ? 11.154 -13.743 -9.451 1.00 97.50 289 VAL A C 1
ATOM 2358 O O . VAL A 1 289 ? 11.213 -14.727 -10.185 1.00 97.50 289 VAL A O 1
ATOM 2361 N N . VAL A 1 290 ? 11.298 -12.494 -9.888 1.00 98.25 290 VAL A N 1
ATOM 2362 C CA . VAL A 1 290 ? 11.542 -12.135 -11.282 1.00 98.25 290 VAL A CA 1
ATOM 2363 C C . VAL A 1 290 ? 12.926 -11.509 -11.416 1.00 98.25 290 VAL A C 1
ATOM 2365 O O . VAL A 1 290 ? 13.257 -10.532 -10.740 1.00 98.25 290 VAL A O 1
ATOM 2368 N N . LYS A 1 291 ? 13.742 -12.080 -12.300 1.00 98.62 291 LYS A N 1
ATOM 2369 C CA . LYS A 1 291 ? 15.033 -11.536 -12.722 1.00 98.62 291 LYS A CA 1
ATOM 2370 C C . LYS A 1 291 ? 14.823 -10.529 -13.852 1.00 98.62 291 LYS A C 1
ATOM 2372 O O . LYS A 1 291 ? 13.966 -10.728 -14.710 1.00 98.62 291 LYS A O 1
ATOM 2377 N N . ILE A 1 292 ? 15.631 -9.477 -13.874 1.00 98.75 292 ILE A N 1
ATOM 2378 C CA . ILE A 1 292 ? 15.616 -8.452 -14.914 1.00 98.75 292 ILE A CA 1
ATOM 2379 C C . ILE A 1 292 ? 16.969 -8.482 -15.628 1.00 98.75 292 ILE A C 1
ATOM 2381 O O . ILE A 1 292 ? 18.021 -8.297 -15.019 1.00 98.75 292 ILE A O 1
ATOM 2385 N N . GLU A 1 293 ? 16.945 -8.766 -16.925 1.00 98.62 293 GLU A N 1
ATOM 2386 C CA . GLU A 1 293 ? 18.117 -8.777 -17.797 1.00 98.62 293 GLU A CA 1
ATOM 2387 C C . GLU A 1 293 ? 18.106 -7.533 -18.688 1.00 98.62 293 GLU A C 1
ATOM 2389 O O . GLU A 1 293 ? 17.059 -7.126 -19.186 1.00 98.62 293 GLU A O 1
ATOM 2394 N N . TYR A 1 294 ? 19.276 -6.937 -18.914 1.00 98.50 294 TYR A N 1
ATOM 2395 C CA . TYR A 1 294 ? 19.413 -5.733 -19.731 1.00 98.50 294 TYR A CA 1
ATOM 2396 C C . TYR A 1 294 ? 20.223 -6.022 -20.990 1.00 98.50 294 TYR A C 1
ATOM 2398 O O . TYR A 1 294 ? 21.307 -6.601 -20.912 1.00 98.50 294 TYR A O 1
ATOM 2406 N N . ILE A 1 295 ? 19.718 -5.570 -22.136 1.00 97.62 295 ILE A N 1
ATOM 2407 C CA . ILE A 1 295 ? 20.451 -5.549 -23.403 1.00 97.62 295 ILE A CA 1
ATOM 2408 C C . ILE A 1 295 ? 20.698 -4.085 -23.750 1.00 97.62 295 ILE A C 1
ATOM 2410 O O . ILE A 1 295 ? 19.759 -3.333 -23.998 1.00 97.62 295 ILE A O 1
ATOM 2414 N N . GLU A 1 296 ? 21.965 -3.681 -23.742 1.00 95.75 296 GLU A N 1
ATOM 2415 C CA . GLU A 1 296 ? 22.373 -2.313 -24.050 1.00 95.75 296 GLU A CA 1
ATOM 2416 C C . GLU A 1 296 ? 23.010 -2.242 -25.434 1.00 95.75 296 GLU A C 1
ATOM 2418 O O . GLU A 1 296 ? 24.062 -2.848 -25.666 1.00 95.75 296 GLU A O 1
ATOM 2423 N N . SER A 1 297 ? 22.382 -1.480 -26.327 1.00 89.00 297 SER A N 1
ATOM 2424 C CA . SER A 1 297 ? 22.945 -1.096 -27.628 1.00 89.00 297 SER A CA 1
ATOM 2425 C C . SER A 1 297 ? 23.652 0.248 -27.568 1.00 89.00 297 SER A C 1
ATOM 2427 O O . SER A 1 297 ? 23.131 1.127 -26.839 1.00 89.00 297 SER A O 1
#

Foldseek 3Di:
DDPVVLLVLLVVLLLLLVLLLVVCLVPPWQQKAFQNRIPSNVVSVVVNVVSVVCSVVSVSVVSVVSSLVSLVVCLLVLPPCSQVSSCVRPVDGDDSCVVLVVLLVVCLVVLEDDDVVNVSSLVSVLVNCVVVVHDPVSNVSSVNRNVVHCVVVVVVVVDDDPDPDDADDADDDDDPDDDDDDDDDPPPPHDDDDPVVVVVCCVPFQWDDKHAAPVRQKIKTWGWDDDDQAIKIFIKIAHPSGIDTQWIFTDRPAPWDWYYPHNAEIEIEHEPPTHTPHHTQWMGRPPRIHGYHYDYD

pLDDT: mean 84.77, std 21.35, range [28.36, 98.75]

Secondary structure (DSSP, 8-state):
--HHHHHHHHHHHHHHHHHHHHHHHHHS--SSEETTB-HHHHHHHHHHHHHHHHHHTT-HHHHHHHHHHHHHHHHHTT-SSHHHHHHHHHS----TTHHHHHHHHHHHHHTS--SHHHHHHHHHHHHHHHHTT--HHHHHHHHHHHHHHHHHHHTTTTS------------SPPPS--------------PPPPHHHHHHHHHHH-EEEEEE-TTSS-EEEEEEES-GGG-EEEEEEEETTEEEEEEEEESSS---EEEEEETTEEEEEE-TTS-EEEE-SEEEETTEEEEEEEEE-

Sequence (297 aa):
MTDEEKQAEIEKHRILLFAILDYHLEYYTGSMVFDQWDPAADFYLQEKQRTEKDCQEFRIDILQQRLDRFVKRLRDRVDLNFGNYIKERTGYEIDIFADLRHEVATIASKGKIENDEELKSVDIMLQVYRGMSADKEQIDILVNLIDERKKPYEVISKTEFPEVKHVIVQVAIPPPDSNYPVMADTVGTSKELSEAEFAELQRKNGLLSEARSPDNRRQIMTRTNGSTQNALTEVSILLKGGSGCIYCAKGTSLPIKAYWKDNNTVVIETRKEYIVDIRHEKVRSFEDVVKIEYIES